Protein AF-A0AAE0GLP1-F1 (afdb_monomer_lite)

Foldseek 3Di:
DDDDDDDDPPVVPVVPPPPPPPDDDDDDDPDPPPVVVVVVVVVVCVVVVVVVVVVVVVVVVVVVVVVVVVVVVVVVVVVVVVVVVVVVVVVVVVVVVVVVVVVVVVVVVVVVVVVVVVPDPPDPDCLLVVLVVQLVVPPDPVSNQVSLVVNCVVVVVVVVLADCPVQPCLVVLVVLLVVLVVCLVVVVLVVNLVSLLVPLADCPSVLVPVVQVPSGDNDGRNSSVSSVVSSVVSLVSNCPDPVDDPVVNVVSVVSSDYDPPVPDDPPPPVPPDDPDDPPPCPDD

Structure (mmCIF, N/CA/C/O backbone):
data_AF-A0AAE0GLP1-F1
#
_entry.id   AF-A0AAE0GLP1-F1
#
loop_
_atom_site.group_PDB
_atom_site.id
_atom_site.type_symbol
_atom_site.label_atom_id
_atom_site.label_alt_id
_atom_site.label_comp_id
_atom_site.label_asym_id
_atom_site.label_entity_id
_atom_site.label_seq_id
_atom_site.pdbx_PDB_ins_code
_atom_site.Cartn_x
_atom_site.Cartn_y
_atom_site.Cartn_z
_atom_site.occupancy
_atom_site.B_iso_or_equiv
_atom_site.auth_seq_id
_atom_site.auth_comp_id
_atom_site.auth_asym_id
_atom_site.auth_atom_id
_atom_site.pdbx_PDB_model_num
ATOM 1 N N . MET A 1 1 ? 95.409 -27.753 -103.128 1.00 35.12 1 MET A N 1
ATOM 2 C CA . MET A 1 1 ? 96.208 -28.839 -102.526 1.00 35.12 1 MET A CA 1
ATOM 3 C C . MET A 1 1 ? 96.304 -28.502 -101.045 1.00 35.12 1 MET A C 1
ATOM 5 O O . MET A 1 1 ? 96.826 -27.432 -100.799 1.00 35.12 1 MET A O 1
ATOM 9 N N . PHE A 1 2 ? 95.674 -29.308 -100.167 1.00 36.12 2 PHE A N 1
ATOM 10 C CA . PHE A 1 2 ? 95.858 -29.474 -98.698 1.00 36.12 2 PHE A CA 1
ATOM 11 C C . PHE A 1 2 ? 96.209 -28.241 -97.823 1.00 36.12 2 PHE A C 1
ATOM 13 O O . PHE A 1 2 ? 97.093 -27.480 -98.160 1.00 36.12 2 PHE A O 1
ATOM 20 N N . SER A 1 3 ? 95.702 -27.997 -96.617 1.00 33.47 3 SER A N 1
ATOM 21 C CA . SER A 1 3 ? 94.777 -28.645 -95.685 1.00 33.47 3 SER A CA 1
ATOM 22 C C . SER A 1 3 ? 94.506 -27.605 -94.580 1.00 33.47 3 SER A C 1
ATOM 24 O O . SER A 1 3 ? 95.326 -26.716 -94.357 1.00 33.47 3 SER A O 1
ATOM 26 N N . SER A 1 4 ? 93.369 -27.710 -93.903 1.00 45.59 4 SER A N 1
ATOM 27 C CA . SER A 1 4 ? 93.035 -27.005 -92.660 1.00 45.59 4 SER A CA 1
ATOM 28 C C . SER A 1 4 ? 94.026 -27.305 -91.533 1.00 45.59 4 SER A C 1
ATOM 30 O O . SER A 1 4 ? 94.378 -28.469 -91.397 1.00 45.59 4 SER A O 1
ATOM 32 N N . ASP A 1 5 ? 94.329 -26.323 -90.675 1.00 45.56 5 ASP A N 1
ATOM 33 C CA . ASP A 1 5 ? 94.556 -26.564 -89.242 1.00 45.56 5 ASP A CA 1
ATOM 34 C C . ASP A 1 5 ? 94.158 -25.333 -88.410 1.00 45.56 5 ASP A C 1
ATOM 36 O O . ASP A 1 5 ? 94.754 -24.258 -88.470 1.00 45.56 5 ASP A O 1
ATOM 40 N N . ILE A 1 6 ? 93.071 -25.517 -87.662 1.00 44.94 6 ILE A N 1
ATOM 41 C CA . ILE A 1 6 ? 92.535 -24.626 -86.637 1.00 44.94 6 ILE A CA 1
ATOM 42 C C . ILE A 1 6 ? 93.230 -25.028 -85.333 1.00 44.94 6 ILE A C 1
ATOM 44 O O . ILE A 1 6 ? 93.001 -26.128 -84.832 1.00 44.94 6 ILE A O 1
ATOM 48 N N . ALA A 1 7 ? 94.079 -24.160 -84.783 1.00 45.97 7 ALA A N 1
ATOM 49 C CA . ALA A 1 7 ? 94.671 -24.371 -83.465 1.00 45.97 7 ALA A CA 1
ATOM 50 C C . ALA A 1 7 ? 93.650 -24.052 -82.354 1.00 45.97 7 ALA A C 1
ATOM 52 O O . ALA A 1 7 ? 92.997 -23.008 -82.356 1.00 45.97 7 ALA A O 1
ATOM 53 N N . SER A 1 8 ? 93.508 -25.009 -81.438 1.00 45.06 8 SER A N 1
ATOM 54 C CA . SER A 1 8 ? 92.524 -25.118 -80.352 1.00 45.06 8 SER A CA 1
ATOM 55 C C . SER A 1 8 ? 92.954 -24.337 -79.088 1.00 45.06 8 SER A C 1
ATOM 57 O O . SER A 1 8 ? 94.151 -24.233 -78.830 1.00 45.06 8 SER A O 1
ATOM 59 N N . PRO A 1 9 ? 92.034 -23.815 -78.248 1.00 50.03 9 PRO A N 1
ATOM 60 C CA . PRO A 1 9 ? 92.343 -22.881 -77.155 1.00 50.03 9 PRO A CA 1
ATOM 61 C C . PRO A 1 9 ? 92.843 -23.552 -75.854 1.00 50.03 9 PRO A C 1
ATOM 63 O O . PRO A 1 9 ? 92.573 -23.065 -74.757 1.00 50.03 9 PRO A O 1
ATOM 66 N N . ALA A 1 10 ? 93.572 -24.667 -75.949 1.00 52.28 10 ALA A N 1
ATOM 67 C CA . ALA A 1 10 ? 94.107 -25.392 -74.787 1.00 52.28 10 ALA A CA 1
ATOM 68 C C . ALA A 1 10 ? 95.492 -24.887 -74.325 1.00 52.28 10 ALA A C 1
ATOM 70 O O . ALA A 1 10 ? 95.850 -25.055 -73.160 1.00 52.28 10 ALA A O 1
ATOM 71 N N . ASP A 1 11 ? 96.235 -24.185 -75.184 1.00 49.22 11 ASP A N 1
ATOM 72 C CA . ASP A 1 11 ? 97.624 -23.787 -74.900 1.00 49.22 11 ASP A CA 1
ATOM 73 C C . ASP A 1 11 ? 97.755 -22.490 -74.076 1.00 49.22 11 ASP A C 1
ATOM 75 O O . ASP A 1 11 ? 98.851 -22.101 -73.677 1.00 49.22 11 ASP A O 1
ATOM 79 N N . ALA A 1 12 ? 96.637 -21.833 -73.747 1.00 52.50 12 ALA A N 1
ATOM 80 C CA . ALA A 1 12 ? 96.622 -20.616 -72.927 1.00 52.50 12 ALA A CA 1
ATOM 81 C C . ALA A 1 12 ? 96.507 -20.882 -71.410 1.00 52.50 12 ALA A C 1
ATOM 83 O O . ALA A 1 12 ? 96.777 -19.991 -70.607 1.00 52.50 12 ALA A O 1
ATOM 84 N N . VAL A 1 13 ? 96.130 -22.096 -70.990 1.00 55.41 13 VAL A N 1
ATOM 85 C CA . VAL A 1 13 ? 95.847 -22.407 -69.572 1.00 55.41 13 VAL A CA 1
ATOM 86 C C . VAL A 1 13 ? 97.088 -22.928 -68.826 1.00 55.41 13 VAL A C 1
ATOM 88 O O . VAL A 1 13 ? 97.194 -22.772 -67.611 1.00 55.41 13 VAL A O 1
ATOM 91 N N . GLY A 1 14 ? 98.089 -23.458 -69.538 1.00 48.41 14 GLY A N 1
ATOM 92 C CA . GLY A 1 14 ? 99.321 -23.984 -68.931 1.00 48.41 14 GLY A CA 1
ATOM 93 C C . GLY A 1 14 ? 100.296 -22.919 -68.408 1.00 48.41 14 GLY A C 1
ATOM 94 O O . GLY A 1 14 ? 101.068 -23.189 -67.491 1.00 48.41 14 GLY A O 1
ATOM 95 N N . ALA A 1 15 ? 100.247 -21.692 -68.936 1.00 51.38 15 ALA A N 1
ATOM 96 C CA . ALA A 1 15 ? 101.208 -20.641 -68.589 1.00 51.38 15 ALA A CA 1
ATOM 97 C C . ALA A 1 15 ? 100.904 -19.918 -67.259 1.00 51.38 15 ALA A C 1
ATOM 99 O O . ALA A 1 15 ? 101.788 -19.271 -66.702 1.00 51.38 15 ALA A O 1
ATOM 100 N N . PHE A 1 16 ? 99.688 -20.046 -66.712 1.00 49.16 16 PHE A N 1
ATOM 101 C CA . PHE A 1 16 ? 99.277 -19.328 -65.494 1.00 49.16 16 PHE A CA 1
ATOM 102 C C . PHE A 1 16 ? 99.479 -20.133 -64.193 1.00 49.16 16 PHE A C 1
ATOM 104 O O . PHE A 1 16 ? 99.525 -19.558 -63.107 1.00 49.16 16 PHE A O 1
ATOM 111 N N . ALA A 1 17 ? 99.644 -21.459 -64.278 1.00 50.00 17 ALA A N 1
ATOM 112 C CA . ALA A 1 17 ? 99.708 -22.334 -63.101 1.00 50.00 17 ALA A CA 1
ATOM 113 C C . ALA A 1 17 ? 101.091 -22.384 -62.415 1.00 50.00 17 ALA A C 1
ATOM 115 O O . ALA A 1 17 ? 101.177 -22.732 -61.239 1.00 50.00 17 ALA A O 1
ATOM 116 N N . ASN A 1 18 ? 102.170 -21.981 -63.095 1.00 48.06 18 ASN A N 1
ATOM 117 C CA . ASN A 1 18 ? 103.536 -22.098 -62.560 1.00 48.06 18 ASN A CA 1
ATOM 118 C C . ASN A 1 18 ? 104.033 -20.875 -61.762 1.00 48.06 18 ASN A C 1
ATOM 120 O O . ASN A 1 18 ? 105.147 -20.909 -61.248 1.00 48.06 18 ASN A O 1
ATOM 124 N N . SER A 1 19 ? 103.231 -19.813 -61.604 1.00 49.44 19 SER A N 1
ATOM 125 C CA . SER A 1 19 ? 103.652 -18.593 -60.884 1.00 49.44 19 SER A CA 1
ATOM 126 C C . SER A 1 19 ? 103.307 -18.575 -59.385 1.00 49.44 19 SER A C 1
ATOM 128 O O . SER A 1 19 ? 103.732 -17.659 -58.683 1.00 49.44 19 SER A O 1
ATOM 130 N N . PHE A 1 20 ? 102.547 -19.547 -58.872 1.00 46.56 20 PHE A N 1
ATOM 131 C CA . PHE A 1 20 ? 102.033 -19.518 -57.491 1.00 46.56 20 PHE A CA 1
ATOM 132 C C . PHE A 1 20 ? 102.751 -20.457 -56.506 1.00 46.56 20 PHE A C 1
ATOM 134 O O . PHE A 1 20 ? 102.409 -20.472 -55.327 1.00 46.56 20 PHE A O 1
ATOM 141 N N . ALA A 1 21 ? 103.755 -21.223 -56.945 1.00 44.69 21 ALA A N 1
ATOM 142 C CA . ALA A 1 21 ? 104.357 -22.279 -56.123 1.00 44.69 21 ALA A CA 1
ATOM 143 C C . ALA A 1 21 ? 105.689 -21.915 -55.431 1.00 44.69 21 ALA A C 1
ATOM 145 O O . ALA A 1 21 ? 106.235 -22.738 -54.701 1.00 44.69 21 ALA A O 1
ATOM 146 N N . THR A 1 22 ? 106.228 -20.706 -55.601 1.00 45.81 22 THR A N 1
ATOM 147 C CA . THR A 1 22 ? 107.534 -20.335 -55.022 1.00 45.81 22 THR A CA 1
ATOM 148 C C . THR A 1 22 ? 107.427 -19.084 -54.158 1.00 45.81 22 THR A C 1
ATOM 150 O O . THR A 1 22 ? 107.691 -17.977 -54.620 1.00 45.81 22 THR A O 1
ATOM 153 N N . GLY A 1 23 ? 107.026 -19.249 -52.895 1.00 40.28 23 GLY A N 1
ATOM 154 C CA . GLY A 1 23 ? 106.915 -18.115 -51.976 1.00 40.28 23 GLY A CA 1
ATOM 155 C C . GLY A 1 23 ? 106.476 -18.447 -50.552 1.00 40.28 23 GLY A C 1
ATOM 156 O O . GLY A 1 23 ? 105.653 -17.726 -50.007 1.00 40.28 23 GLY A O 1
ATOM 157 N N . TYR A 1 24 ? 107.001 -19.509 -49.934 1.00 42.09 24 TYR A N 1
ATOM 158 C CA . TYR A 1 24 ? 106.879 -19.701 -48.483 1.00 42.09 24 TYR A CA 1
ATOM 159 C C . TYR A 1 24 ? 108.265 -19.897 -47.869 1.00 42.09 24 TYR A C 1
ATOM 161 O O . TYR A 1 24 ? 108.830 -20.987 -47.881 1.00 42.09 24 TYR A O 1
ATOM 169 N N . VAL A 1 25 ? 108.818 -18.797 -47.355 1.00 44.78 25 VAL A N 1
ATOM 170 C CA . VAL A 1 25 ? 110.034 -18.764 -46.539 1.00 44.78 25 VAL A CA 1
ATOM 171 C C . VAL A 1 25 ? 109.632 -18.620 -45.069 1.00 44.78 25 VAL A C 1
ATOM 173 O O . VAL A 1 25 ? 108.828 -17.769 -44.701 1.00 44.78 25 VAL A O 1
ATOM 176 N N . SER A 1 26 ? 110.211 -19.509 -44.267 1.00 48.91 26 SER A N 1
ATOM 177 C CA . SER A 1 26 ? 110.162 -19.656 -42.810 1.00 48.91 26 SER A CA 1
ATOM 178 C C . SER A 1 26 ? 110.398 -18.358 -42.021 1.00 48.91 26 SER A C 1
ATOM 180 O O . SER A 1 26 ? 111.431 -17.723 -42.211 1.00 48.91 26 SER A O 1
ATOM 182 N N . ASN A 1 27 ? 109.545 -18.071 -41.028 1.00 44.19 27 ASN A N 1
ATOM 183 C CA . ASN A 1 27 ? 109.867 -17.187 -39.900 1.00 44.19 27 ASN A CA 1
ATOM 184 C C . ASN A 1 27 ? 109.513 -17.870 -38.566 1.00 44.19 27 ASN A C 1
ATOM 186 O O . ASN A 1 27 ? 108.347 -18.119 -38.267 1.00 44.19 27 ASN A O 1
ATOM 190 N N . ASN A 1 28 ? 110.550 -18.157 -37.773 1.00 53.56 28 ASN A N 1
ATOM 191 C CA . ASN A 1 28 ? 110.478 -18.655 -36.400 1.00 53.56 28 ASN A CA 1
ATOM 192 C C . ASN A 1 28 ? 109.898 -17.576 -35.470 1.00 53.56 28 ASN A C 1
ATOM 194 O O . ASN A 1 28 ? 110.586 -16.618 -35.123 1.00 53.56 28 ASN A O 1
ATOM 198 N N . LEU A 1 29 ? 108.652 -17.754 -35.032 1.00 51.12 29 LEU A N 1
ATOM 199 C CA . LEU A 1 29 ? 108.069 -17.054 -33.887 1.00 51.12 29 LEU A CA 1
ATOM 200 C C . LEU A 1 29 ? 107.992 -18.052 -32.732 1.00 51.12 29 LEU A C 1
ATOM 202 O O . LEU A 1 29 ? 107.434 -19.137 -32.892 1.00 51.12 29 LEU A O 1
ATOM 206 N N . ALA A 1 30 ? 108.587 -17.695 -31.593 1.00 51.91 30 ALA A N 1
ATOM 207 C CA . ALA A 1 30 ? 108.515 -18.471 -30.362 1.00 51.91 30 ALA A CA 1
ATOM 208 C C . ALA A 1 30 ? 107.044 -18.764 -30.038 1.00 51.91 30 ALA A C 1
ATOM 210 O O . ALA A 1 30 ? 106.267 -17.849 -29.766 1.00 51.91 30 ALA A O 1
ATOM 211 N N . VAL A 1 31 ? 106.658 -20.037 -30.132 1.00 54.41 31 VAL A N 1
ATOM 212 C CA . VAL A 1 31 ? 105.315 -20.498 -29.781 1.00 54.41 31 VAL A CA 1
ATOM 213 C C . VAL A 1 31 ? 105.145 -20.265 -28.275 1.00 54.41 31 VAL A C 1
ATOM 215 O O . VAL A 1 31 ? 105.940 -20.807 -27.507 1.00 54.41 31 VAL A O 1
ATOM 218 N N . PRO A 1 32 ? 104.172 -19.448 -27.829 1.00 56.44 32 PRO A N 1
ATOM 219 C CA . PRO A 1 32 ? 103.921 -19.264 -26.406 1.00 56.44 32 PRO A CA 1
ATOM 220 C C . PRO A 1 32 ? 103.509 -20.601 -25.786 1.00 56.44 32 PRO A C 1
ATOM 222 O O . PRO A 1 32 ? 102.701 -21.323 -26.378 1.00 56.44 32 PRO A O 1
ATOM 225 N N . ASP A 1 33 ? 104.067 -20.926 -24.615 1.00 58.78 33 ASP A N 1
ATOM 226 C CA . ASP A 1 33 ? 103.831 -22.200 -23.932 1.00 58.78 33 ASP A CA 1
ATOM 227 C C . ASP A 1 33 ? 102.323 -22.523 -23.858 1.00 58.78 33 ASP A C 1
ATOM 229 O O . ASP A 1 33 ? 101.515 -21.651 -23.512 1.00 58.78 33 ASP A O 1
ATOM 233 N N . PRO A 1 34 ? 101.908 -23.773 -24.142 1.00 62.88 34 PRO A N 1
ATOM 234 C CA . PRO A 1 34 ? 100.497 -24.173 -24.235 1.00 62.88 34 PRO A CA 1
ATOM 235 C C . PRO A 1 34 ? 99.703 -23.941 -22.938 1.00 62.88 34 PRO A C 1
ATOM 237 O O . PRO A 1 34 ? 98.473 -23.897 -22.946 1.00 62.88 34 PRO A O 1
ATOM 240 N N . THR A 1 35 ? 100.399 -23.737 -21.821 1.00 60.50 35 THR A N 1
ATOM 241 C CA . THR A 1 35 ? 99.814 -23.394 -20.527 1.00 60.50 35 THR A CA 1
ATOM 242 C C . THR A 1 35 ? 99.247 -21.968 -20.492 1.00 60.50 35 THR A C 1
ATOM 244 O O . THR A 1 35 ? 98.227 -21.761 -19.837 1.00 60.50 35 THR A O 1
ATOM 247 N N . GLN A 1 36 ? 99.791 -21.001 -21.244 1.00 63.22 36 GLN A N 1
ATOM 248 C CA . GLN A 1 36 ? 99.311 -19.605 -21.239 1.00 63.22 36 GLN A CA 1
ATOM 249 C C . GLN A 1 36 ? 97.958 -19.415 -21.944 1.00 63.22 36 GLN A C 1
ATOM 251 O O . GLN A 1 36 ? 97.117 -18.631 -21.505 1.00 63.22 36 GLN A O 1
ATOM 256 N N . TRP A 1 37 ? 97.699 -20.165 -23.016 1.00 65.69 37 TRP A N 1
ATOM 257 C CA . TRP A 1 37 ? 96.398 -20.134 -23.695 1.00 65.69 37 TRP A CA 1
ATOM 258 C C . TRP A 1 37 ? 95.286 -20.702 -22.811 1.00 65.69 37 TRP A C 1
ATOM 260 O O . TRP A 1 37 ? 94.183 -20.158 -22.776 1.00 65.69 37 TRP A O 1
ATOM 270 N N . SER A 1 38 ? 95.595 -21.743 -22.033 1.00 68.06 38 SER A N 1
ATOM 271 C CA . SER A 1 38 ? 94.651 -22.341 -21.085 1.00 68.06 38 SER A CA 1
ATOM 272 C C . SER A 1 38 ? 94.338 -21.422 -19.893 1.00 68.06 38 SER A C 1
ATOM 274 O O . SER A 1 38 ? 93.192 -21.357 -19.443 1.00 68.06 38 SER A O 1
ATOM 276 N N . THR A 1 39 ? 95.310 -20.635 -19.415 1.00 70.38 39 THR A N 1
ATOM 277 C CA . THR A 1 39 ? 95.095 -19.673 -18.320 1.00 70.38 39 THR A CA 1
ATOM 278 C C . THR A 1 39 ? 94.317 -18.443 -18.780 1.00 70.38 39 THR A C 1
ATOM 280 O O . THR A 1 39 ? 93.453 -17.962 -18.052 1.00 70.38 39 THR A O 1
ATOM 283 N N . LEU A 1 40 ? 94.533 -17.970 -20.010 1.00 73.69 40 LEU A N 1
ATOM 284 C CA . LEU A 1 40 ? 93.738 -16.885 -20.592 1.00 73.69 40 LEU A CA 1
ATOM 285 C C . LEU A 1 40 ? 92.296 -17.316 -20.888 1.00 73.69 40 LEU A C 1
ATOM 287 O O . LEU A 1 40 ? 91.360 -16.584 -20.572 1.00 73.69 40 LEU A O 1
ATOM 291 N N . GLN A 1 41 ? 92.092 -18.518 -21.431 1.00 75.38 41 GLN A N 1
ATOM 292 C CA . GLN A 1 41 ? 90.750 -19.062 -21.663 1.00 75.38 41 GLN A CA 1
ATOM 293 C C . GLN A 1 41 ? 89.981 -19.270 -20.358 1.00 75.38 41 GLN A C 1
ATOM 295 O O . GLN A 1 41 ? 88.805 -18.917 -20.280 1.00 75.38 41 GLN A O 1
ATOM 300 N N . THR A 1 42 ? 90.634 -19.792 -19.318 1.00 75.12 42 THR A N 1
ATOM 301 C CA . THR A 1 42 ? 90.000 -19.945 -18.001 1.00 75.12 42 THR A CA 1
ATOM 302 C C . THR A 1 42 ? 89.725 -18.589 -17.344 1.00 75.12 42 THR A C 1
ATOM 304 O O . THR A 1 42 ? 88.629 -18.399 -16.824 1.00 75.12 42 THR A O 1
ATOM 307 N N . ALA A 1 43 ? 90.626 -17.605 -17.453 1.00 75.12 43 ALA A N 1
ATOM 308 C CA . ALA A 1 43 ? 90.398 -16.247 -16.947 1.00 75.12 43 ALA A CA 1
ATOM 309 C C . ALA A 1 43 ? 89.216 -15.539 -17.640 1.00 75.12 43 ALA A C 1
ATOM 311 O O . ALA A 1 43 ? 88.378 -14.931 -16.972 1.00 75.12 43 ALA A O 1
ATOM 312 N N . VAL A 1 44 ? 89.099 -15.656 -18.967 1.00 79.25 44 VAL A N 1
ATOM 313 C CA . VAL A 1 44 ? 87.964 -15.105 -19.730 1.00 79.25 44 VAL A CA 1
ATOM 314 C C . VAL A 1 44 ? 86.669 -15.846 -19.396 1.00 79.25 44 VAL A C 1
ATOM 316 O O . VAL A 1 44 ? 85.639 -15.208 -19.180 1.00 79.25 44 VAL A O 1
ATOM 319 N N . ALA A 1 45 ? 86.701 -17.176 -19.287 1.00 78.38 45 ALA A N 1
ATOM 320 C CA . ALA A 1 45 ? 85.529 -17.963 -18.911 1.00 78.38 45 ALA A CA 1
ATOM 321 C C . ALA A 1 45 ? 85.016 -17.599 -17.506 1.00 78.38 45 ALA A C 1
ATOM 323 O O . ALA A 1 45 ? 83.810 -17.440 -17.324 1.00 78.38 45 ALA A O 1
ATOM 324 N N . VAL A 1 46 ? 85.908 -17.387 -16.533 1.00 80.50 46 VAL A N 1
ATOM 325 C CA . VAL A 1 46 ? 85.551 -16.978 -15.161 1.00 80.50 46 VAL A CA 1
ATOM 326 C C . VAL A 1 46 ? 84.886 -15.596 -15.119 1.00 80.50 46 VAL A C 1
ATOM 328 O O . VAL A 1 46 ? 84.068 -15.349 -14.237 1.00 80.50 46 VAL A O 1
ATOM 331 N N . LEU A 1 47 ? 85.166 -14.713 -16.082 1.00 81.44 47 LEU A N 1
ATOM 332 C CA . LEU A 1 47 ? 84.576 -13.371 -16.143 1.00 81.44 47 LEU A CA 1
ATOM 333 C C . LEU A 1 47 ? 83.291 -13.311 -16.988 1.00 81.44 47 LEU A C 1
ATOM 335 O O . LEU A 1 47 ? 82.336 -12.627 -16.621 1.00 81.44 47 LEU A O 1
ATOM 339 N N . VAL A 1 48 ? 83.227 -14.049 -18.098 1.00 86.19 48 VAL A N 1
ATOM 340 C CA . VAL A 1 48 ? 82.084 -14.021 -19.031 1.00 86.19 48 VAL A CA 1
ATOM 341 C C . VAL A 1 48 ? 80.915 -14.880 -18.542 1.00 86.19 48 VAL A C 1
ATOM 343 O O . VAL A 1 48 ? 79.757 -14.493 -18.703 1.00 86.19 48 VAL A O 1
ATOM 346 N N . THR A 1 49 ? 81.186 -16.021 -17.903 1.00 86.06 49 THR A N 1
ATOM 347 C CA . THR A 1 49 ? 80.128 -16.904 -17.383 1.00 86.06 49 THR A CA 1
ATOM 348 C C . THR A 1 49 ? 79.225 -16.253 -16.323 1.00 86.06 49 THR A C 1
ATOM 350 O O . THR A 1 49 ? 78.007 -16.360 -16.483 1.00 86.06 49 THR A O 1
ATOM 353 N N . PRO A 1 50 ? 79.712 -15.518 -15.297 1.00 88.31 50 PRO A N 1
ATOM 354 C CA . PRO A 1 50 ? 78.824 -14.861 -14.338 1.00 88.31 50 PRO A CA 1
ATOM 355 C C . PRO A 1 50 ? 78.006 -13.735 -14.979 1.00 88.31 50 PRO A C 1
ATOM 357 O O . PRO A 1 50 ? 76.835 -13.574 -14.644 1.00 88.31 50 PRO A O 1
ATOM 360 N N . LEU A 1 51 ? 78.568 -12.995 -15.943 1.00 88.50 51 LEU A N 1
ATOM 361 C CA . LEU A 1 51 ? 77.841 -11.950 -16.673 1.00 88.50 51 LEU A CA 1
ATOM 362 C C . LEU A 1 51 ? 76.711 -12.532 -17.530 1.00 88.50 51 LEU A C 1
ATOM 364 O O . LEU A 1 51 ? 75.604 -11.992 -17.532 1.00 88.50 51 LEU A O 1
ATOM 368 N N . ALA A 1 52 ? 76.954 -13.662 -18.200 1.00 87.88 52 ALA A N 1
ATOM 369 C CA . ALA A 1 52 ? 75.922 -14.379 -18.943 1.00 87.88 52 ALA A CA 1
ATOM 370 C C . ALA A 1 52 ? 74.816 -14.909 -18.013 1.00 87.88 52 ALA A C 1
ATOM 372 O O . ALA A 1 52 ? 73.635 -14.776 -18.328 1.00 87.88 52 ALA A O 1
ATOM 373 N N . ILE A 1 53 ? 75.173 -15.440 -16.837 1.00 88.94 53 ILE A N 1
ATOM 374 C CA . ILE A 1 53 ? 74.202 -15.896 -15.828 1.00 88.94 53 ILE A CA 1
ATOM 375 C C . ILE A 1 53 ? 73.353 -14.722 -15.316 1.00 88.94 53 ILE A C 1
ATOM 377 O O . ILE A 1 53 ? 72.131 -14.847 -15.235 1.00 88.94 53 ILE A O 1
ATOM 381 N N . ILE A 1 54 ? 73.959 -13.564 -15.031 1.00 88.81 54 ILE A N 1
ATOM 382 C CA . ILE A 1 54 ? 73.230 -12.353 -14.619 1.00 88.81 54 ILE A CA 1
ATOM 383 C C . ILE A 1 54 ? 72.285 -11.886 -15.733 1.00 88.81 54 ILE A C 1
ATOM 385 O O . ILE A 1 54 ? 71.121 -11.600 -15.453 1.00 88.81 54 ILE A O 1
ATOM 389 N N . ALA A 1 55 ? 72.737 -11.862 -16.991 1.00 88.19 55 ALA A N 1
ATOM 390 C CA . ALA A 1 55 ? 71.892 -11.505 -18.130 1.00 88.19 55 ALA A CA 1
ATOM 391 C C . ALA A 1 55 ? 70.683 -12.449 -18.260 1.00 88.19 55 ALA A C 1
ATOM 393 O O . ALA A 1 55 ? 69.555 -11.987 -18.424 1.00 88.19 55 ALA A O 1
ATOM 394 N N . ILE A 1 56 ? 70.893 -13.759 -18.097 1.00 89.50 56 ILE A N 1
ATOM 395 C CA . ILE A 1 56 ? 69.821 -14.761 -18.088 1.00 89.50 56 ILE A CA 1
ATOM 396 C C . ILE A 1 56 ? 68.845 -14.492 -16.933 1.00 89.50 56 ILE A C 1
ATOM 398 O O . ILE A 1 56 ? 67.640 -14.421 -17.166 1.00 89.50 56 ILE A O 1
ATOM 402 N N . ILE A 1 57 ? 69.326 -14.265 -15.706 1.00 88.56 57 ILE A N 1
ATOM 403 C CA . ILE A 1 57 ? 68.470 -13.961 -14.544 1.00 88.56 57 ILE A CA 1
ATOM 404 C C . ILE A 1 57 ? 67.642 -12.690 -14.777 1.00 88.56 57 ILE A C 1
ATOM 406 O O . ILE A 1 57 ? 66.452 -12.672 -14.458 1.00 88.56 57 ILE A O 1
ATOM 410 N N . VAL A 1 58 ? 68.234 -11.642 -15.357 1.00 91.88 58 VAL A N 1
ATOM 411 C CA . VAL A 1 58 ? 67.529 -10.392 -15.686 1.00 91.88 58 VAL A CA 1
ATOM 412 C C . VAL A 1 58 ? 66.438 -10.639 -16.727 1.00 91.88 58 VAL A C 1
ATOM 414 O O . VAL A 1 58 ? 65.312 -10.176 -16.543 1.00 91.88 58 VAL A O 1
ATOM 417 N N . VAL A 1 59 ? 66.726 -11.419 -17.772 1.00 92.56 59 VAL A N 1
ATOM 418 C CA . VAL A 1 59 ? 65.742 -11.787 -18.802 1.00 92.56 59 VAL A CA 1
ATOM 419 C C . VAL A 1 59 ? 64.608 -12.630 -18.211 1.00 92.56 59 VAL A C 1
ATOM 421 O O . VAL A 1 59 ? 63.439 -12.326 -18.446 1.00 92.56 59 VAL A O 1
ATOM 424 N N . PHE A 1 60 ? 64.915 -13.640 -17.391 1.00 90.31 60 PHE A N 1
ATOM 425 C CA . PHE A 1 60 ? 63.903 -14.474 -16.729 1.00 90.31 60 PHE A CA 1
ATOM 426 C C . PHE A 1 60 ? 63.061 -13.682 -15.724 1.00 90.31 60 PHE A C 1
ATOM 428 O O . PHE A 1 60 ? 61.841 -13.853 -15.670 1.00 90.31 60 PHE A O 1
ATOM 435 N N . SER A 1 61 ? 63.682 -12.786 -14.955 1.00 86.50 61 SER A N 1
ATOM 436 C CA . SER A 1 61 ? 62.973 -11.885 -14.045 1.00 86.50 61 SER A CA 1
ATOM 437 C C . SER A 1 61 ? 62.042 -10.960 -14.832 1.00 86.50 61 SER A C 1
ATOM 439 O O . SER A 1 61 ? 60.847 -10.908 -14.541 1.00 86.50 61 SER A O 1
ATOM 441 N N . GLY A 1 62 ? 62.541 -10.320 -15.895 1.00 89.69 62 GLY A N 1
ATOM 442 C CA . GLY A 1 62 ? 61.749 -9.461 -16.778 1.00 89.69 62 GLY A CA 1
ATOM 443 C C . GLY A 1 62 ? 60.573 -10.193 -17.431 1.00 89.69 62 GLY A C 1
ATOM 444 O O . GLY A 1 62 ? 59.451 -9.686 -17.419 1.00 89.69 62 GLY A O 1
ATOM 445 N N . ALA A 1 63 ? 60.789 -11.418 -17.915 1.00 91.81 63 ALA A N 1
ATOM 446 C CA . ALA A 1 63 ? 59.732 -12.265 -18.464 1.00 91.81 63 ALA A CA 1
ATOM 447 C C . ALA A 1 63 ? 58.665 -12.609 -17.411 1.00 91.81 63 ALA A C 1
ATOM 449 O O . ALA A 1 63 ? 57.468 -12.550 -17.697 1.00 91.81 63 ALA A O 1
ATOM 450 N N . ARG A 1 64 ? 59.077 -12.897 -16.168 1.00 92.62 64 ARG A N 1
ATOM 451 C CA . ARG A 1 64 ? 58.155 -13.173 -15.056 1.00 92.62 64 ARG A CA 1
ATOM 452 C C . ARG A 1 64 ? 57.310 -11.949 -14.702 1.00 92.62 64 ARG A C 1
ATOM 454 O O . ARG A 1 64 ? 56.100 -12.083 -14.534 1.00 92.62 64 ARG A O 1
ATOM 461 N N . TRP A 1 65 ? 57.923 -10.768 -14.618 1.00 93.50 65 TRP A N 1
ATOM 462 C CA . TRP A 1 65 ? 57.210 -9.507 -14.385 1.00 93.50 65 TRP A CA 1
ATOM 463 C C . TRP A 1 65 ? 56.233 -9.188 -15.523 1.00 93.50 65 TRP A C 1
ATOM 465 O O . TRP A 1 65 ? 55.078 -8.864 -15.256 1.00 93.50 65 TRP A O 1
ATOM 475 N N . SER A 1 66 ? 56.652 -9.365 -16.778 1.00 92.75 66 SER A N 1
ATOM 476 C CA . SER A 1 66 ? 55.795 -9.180 -17.957 1.00 92.75 66 SER A CA 1
ATOM 477 C C . SER A 1 66 ? 54.573 -10.108 -17.937 1.00 92.75 66 SER A C 1
ATOM 479 O O . SER A 1 66 ? 53.445 -9.663 -18.154 1.00 92.75 66 SER A O 1
ATOM 481 N N . LEU A 1 67 ? 54.763 -11.380 -17.570 1.00 95.12 67 LEU A N 1
ATOM 482 C CA . LEU A 1 67 ? 53.672 -12.350 -17.455 1.00 95.12 67 LEU A CA 1
ATOM 483 C C . LEU A 1 67 ? 52.677 -11.980 -16.342 1.00 95.12 67 LEU A C 1
ATOM 485 O O . LEU A 1 67 ? 51.467 -12.077 -16.543 1.00 95.12 67 LEU A O 1
ATOM 489 N N . TRP A 1 68 ? 53.163 -11.494 -15.195 1.00 95.94 68 TRP A N 1
ATOM 490 C CA . TRP A 1 68 ? 52.305 -10.994 -14.111 1.00 95.94 68 TRP A CA 1
ATOM 491 C C . TRP A 1 68 ? 51.517 -9.741 -14.505 1.00 95.94 68 TRP A C 1
ATOM 493 O O . TRP A 1 68 ? 50.343 -9.613 -14.139 1.00 95.94 68 TRP A O 1
ATOM 503 N N . LEU A 1 69 ? 52.127 -8.835 -15.273 1.00 95.56 69 LEU A N 1
ATOM 504 C CA . LEU A 1 69 ? 51.446 -7.651 -15.797 1.00 95.56 69 LEU A CA 1
ATOM 505 C C . LEU A 1 69 ? 50.350 -8.032 -16.794 1.00 95.56 69 LEU A C 1
ATOM 507 O O . LEU A 1 69 ? 49.230 -7.536 -16.682 1.00 95.56 69 LEU A O 1
ATOM 511 N N . LEU A 1 70 ? 50.632 -8.958 -17.711 1.00 95.94 70 LEU A N 1
ATOM 512 C CA . LEU A 1 70 ? 49.655 -9.435 -18.690 1.00 95.94 70 LEU A CA 1
ATOM 513 C C . LEU A 1 70 ? 48.480 -10.163 -18.020 1.00 95.94 70 LEU A C 1
ATOM 515 O O . LEU A 1 70 ? 47.319 -9.943 -18.377 1.00 95.94 70 LEU A O 1
ATOM 519 N N . LEU A 1 71 ? 48.762 -10.982 -17.003 1.00 95.81 71 LEU A N 1
ATOM 520 C CA . LEU A 1 71 ? 47.731 -11.647 -16.209 1.00 95.81 71 LEU A CA 1
ATOM 521 C C . LEU A 1 71 ? 46.857 -10.624 -15.467 1.00 95.81 71 LEU A C 1
ATOM 523 O O . LEU A 1 71 ? 45.631 -10.705 -15.518 1.00 95.81 71 LEU A O 1
ATOM 527 N N . SER A 1 72 ? 47.473 -9.620 -14.840 1.00 97.12 72 SER A N 1
ATOM 528 C CA . SER A 1 72 ? 46.755 -8.549 -14.134 1.00 97.12 72 SER A CA 1
ATOM 529 C C . SER A 1 72 ? 45.890 -7.719 -15.083 1.00 97.12 72 SER A C 1
ATOM 531 O O . SER A 1 72 ? 44.744 -7.399 -14.763 1.00 97.12 72 SER A O 1
ATOM 533 N N . PHE A 1 73 ? 46.405 -7.419 -16.277 1.00 97.88 73 PHE A N 1
ATOM 534 C CA . PHE A 1 73 ? 45.661 -6.719 -17.318 1.00 97.88 73 PHE A CA 1
ATOM 535 C C . PHE A 1 73 ? 44.449 -7.533 -17.784 1.00 97.88 73 PHE A C 1
ATOM 537 O O . PHE A 1 73 ? 43.344 -7.001 -17.868 1.00 97.88 73 PHE A O 1
ATOM 544 N N . THR A 1 74 ? 44.625 -8.840 -17.990 1.00 96.12 74 THR A N 1
ATOM 545 C CA . THR A 1 74 ? 43.541 -9.754 -18.381 1.00 96.12 74 THR A CA 1
ATOM 546 C C . THR A 1 74 ? 42.455 -9.835 -17.307 1.00 96.12 74 THR A C 1
ATOM 548 O O . THR A 1 74 ? 41.266 -9.751 -17.620 1.00 96.12 74 THR A O 1
ATOM 551 N N . ILE A 1 75 ? 42.842 -9.930 -16.030 1.00 96.81 75 ILE A N 1
ATOM 552 C CA . ILE A 1 75 ? 41.897 -9.938 -14.902 1.00 96.81 75 ILE A CA 1
ATOM 553 C C . ILE A 1 75 ? 41.136 -8.607 -14.820 1.00 96.81 75 ILE A C 1
ATOM 555 O O . ILE A 1 75 ? 39.917 -8.606 -14.643 1.00 96.81 75 ILE A O 1
ATOM 559 N N . SER A 1 76 ? 41.828 -7.475 -14.980 1.00 96.75 76 SER A N 1
ATOM 560 C CA . SER A 1 76 ? 41.206 -6.144 -14.993 1.00 96.75 76 SER A CA 1
ATOM 561 C C . SER A 1 76 ? 40.195 -6.003 -16.134 1.00 96.75 76 SER A C 1
ATOM 563 O O . SER A 1 76 ? 39.057 -5.579 -15.919 1.00 96.75 76 SER A O 1
ATOM 565 N N . PHE A 1 77 ? 40.573 -6.452 -17.332 1.00 97.69 77 PHE A N 1
ATOM 566 C CA . PHE A 1 77 ? 39.708 -6.442 -18.506 1.00 97.69 77 PHE A CA 1
ATOM 567 C C . PHE A 1 77 ? 38.448 -7.290 -18.297 1.00 97.69 77 PHE A C 1
ATOM 569 O O . PHE A 1 77 ? 37.334 -6.810 -18.512 1.00 97.69 77 PHE A O 1
ATOM 576 N N . MET A 1 78 ? 38.598 -8.519 -17.792 1.00 96.81 78 MET A N 1
ATOM 577 C CA . MET A 1 78 ? 37.461 -9.393 -17.480 1.00 96.81 78 MET A CA 1
ATOM 578 C C . MET A 1 78 ? 36.535 -8.782 -16.427 1.00 96.81 78 MET A C 1
ATOM 580 O O . MET A 1 78 ? 35.311 -8.862 -16.545 1.00 96.81 78 MET A O 1
ATOM 584 N N . ARG A 1 79 ? 37.099 -8.113 -15.418 1.00 96.81 79 ARG A N 1
ATOM 585 C CA . ARG A 1 79 ? 36.325 -7.433 -14.375 1.00 96.81 79 ARG A CA 1
ATOM 586 C C . ARG A 1 79 ? 35.524 -6.253 -14.931 1.00 96.81 79 ARG A C 1
ATOM 588 O O . ARG A 1 79 ? 34.362 -6.080 -14.560 1.00 96.81 79 ARG A O 1
ATOM 595 N N . MET A 1 80 ? 36.109 -5.473 -15.839 1.00 97.44 80 MET A N 1
ATOM 596 C CA . MET A 1 80 ? 35.410 -4.387 -16.532 1.00 97.44 80 MET A CA 1
ATOM 597 C C . MET A 1 80 ? 34.285 -4.929 -17.425 1.00 97.44 80 MET A C 1
ATOM 599 O O . MET A 1 80 ? 33.162 -4.428 -17.360 1.00 97.44 80 MET A O 1
ATOM 603 N N . ALA A 1 81 ? 34.545 -5.996 -18.185 1.00 97.06 81 ALA A N 1
ATOM 604 C CA . ALA A 1 81 ? 33.535 -6.655 -19.012 1.00 97.06 81 ALA A CA 1
ATOM 605 C C . ALA A 1 81 ? 32.356 -7.184 -18.174 1.00 97.06 81 ALA A C 1
ATOM 607 O O . ALA A 1 81 ? 31.195 -6.972 -18.529 1.00 97.06 81 ALA A O 1
ATOM 608 N N . TYR A 1 82 ? 32.640 -7.796 -17.019 1.00 96.50 82 TYR A N 1
ATOM 609 C CA . TYR A 1 82 ? 31.610 -8.261 -16.090 1.00 96.50 82 TYR A CA 1
ATOM 610 C C . TYR A 1 82 ? 30.757 -7.108 -15.536 1.00 96.50 82 TYR A C 1
ATOM 612 O O . TYR A 1 82 ? 29.532 -7.214 -15.485 1.00 96.50 82 TYR A O 1
ATOM 620 N N . SER A 1 83 ? 31.379 -5.982 -15.171 1.00 96.00 83 SER A N 1
ATOM 621 C CA . SER A 1 83 ? 30.656 -4.799 -14.686 1.00 96.00 83 SER A CA 1
ATOM 622 C C . SER A 1 83 ? 29.717 -4.216 -15.747 1.00 96.00 83 SER A C 1
ATOM 624 O O . SER A 1 83 ? 28.586 -3.849 -15.422 1.00 96.00 83 SER A O 1
ATOM 626 N N . ILE A 1 84 ? 30.150 -4.179 -17.012 1.00 97.06 84 ILE A N 1
ATOM 627 C CA . ILE A 1 84 ? 29.314 -3.731 -18.135 1.00 97.06 84 ILE A CA 1
ATOM 628 C C . ILE A 1 84 ? 28.131 -4.685 -18.329 1.00 97.06 84 ILE A C 1
ATOM 630 O O . ILE A 1 84 ? 26.989 -4.233 -18.408 1.00 97.06 84 ILE A O 1
ATOM 634 N N . TYR A 1 85 ? 28.382 -5.997 -18.341 1.00 97.19 85 TYR A N 1
ATOM 635 C CA . TYR A 1 85 ? 27.326 -7.006 -18.454 1.00 97.19 85 TYR A CA 1
ATOM 636 C C . TYR A 1 85 ? 26.280 -6.870 -17.337 1.00 97.19 85 TYR A C 1
ATOM 638 O O . TYR A 1 85 ? 25.076 -6.884 -17.601 1.00 97.19 85 TYR A O 1
ATOM 646 N N . GLN A 1 86 ? 26.729 -6.671 -16.094 1.00 93.94 86 GLN A N 1
ATOM 647 C CA . GLN A 1 86 ? 25.839 -6.462 -14.954 1.00 93.94 86 GLN A CA 1
ATOM 648 C C . GLN A 1 86 ? 24.982 -5.200 -15.127 1.00 93.94 86 GLN A C 1
ATOM 650 O O . GLN A 1 86 ? 23.779 -5.241 -14.866 1.00 93.94 86 GLN A O 1
ATOM 655 N N . GLY A 1 87 ? 25.573 -4.103 -15.608 1.00 96.62 87 GLY A N 1
ATOM 656 C CA . GLY A 1 87 ? 24.843 -2.870 -15.904 1.00 96.62 87 GLY A CA 1
ATOM 657 C C . GLY A 1 87 ? 23.759 -3.069 -16.966 1.00 96.62 87 GLY A C 1
ATOM 658 O O . GLY A 1 87 ? 22.614 -2.669 -16.758 1.00 96.62 87 GLY A O 1
ATOM 659 N N . VAL A 1 88 ? 24.089 -3.753 -18.066 1.00 96.50 88 VAL A N 1
ATOM 660 C CA . VAL A 1 88 ? 23.135 -4.057 -19.148 1.00 96.50 88 VAL A CA 1
ATOM 661 C C . VAL A 1 88 ? 21.986 -4.932 -18.650 1.00 96.50 88 VAL A C 1
ATOM 663 O O . VAL A 1 88 ? 20.828 -4.644 -18.949 1.00 96.50 88 VAL A O 1
ATOM 666 N N . ARG A 1 89 ? 22.277 -5.959 -17.844 1.00 94.56 89 ARG A N 1
ATOM 667 C CA . ARG A 1 89 ? 21.247 -6.833 -17.266 1.00 94.56 89 ARG A CA 1
ATOM 668 C C . ARG A 1 89 ? 20.275 -6.060 -16.375 1.00 94.56 89 ARG A C 1
ATOM 670 O O . ARG A 1 89 ? 19.068 -6.205 -16.525 1.00 94.56 89 ARG A O 1
ATOM 677 N N . ILE A 1 90 ? 20.793 -5.208 -15.489 1.00 94.44 90 ILE A N 1
ATOM 678 C CA . ILE A 1 90 ? 19.958 -4.379 -14.607 1.00 94.44 90 ILE A CA 1
ATOM 679 C C . ILE A 1 90 ? 19.082 -3.428 -15.435 1.00 94.44 90 ILE A C 1
ATOM 681 O O . ILE A 1 90 ? 17.890 -3.294 -15.158 1.00 94.44 90 ILE A O 1
ATOM 685 N N . MET A 1 91 ? 19.644 -2.810 -16.479 1.00 95.50 91 MET A N 1
ATOM 686 C CA . MET A 1 91 ? 18.891 -1.939 -17.389 1.00 95.50 91 MET A CA 1
ATOM 687 C C . MET A 1 91 ? 17.781 -2.691 -18.130 1.00 95.50 91 MET A C 1
ATOM 689 O O . MET A 1 91 ? 16.670 -2.172 -18.241 1.00 95.50 91 MET A O 1
ATOM 693 N N . MET A 1 92 ? 18.051 -3.915 -18.590 1.00 95.00 92 MET A N 1
ATOM 694 C CA . MET A 1 92 ? 17.050 -4.767 -19.233 1.00 95.00 92 MET A CA 1
ATOM 695 C C . MET A 1 92 ? 15.895 -5.084 -18.274 1.00 95.00 92 MET A C 1
ATOM 697 O O . MET A 1 92 ? 14.735 -4.878 -18.631 1.00 95.00 92 MET A O 1
ATOM 701 N N . ASP A 1 93 ? 16.201 -5.501 -17.043 1.00 93.94 93 ASP A N 1
ATOM 702 C CA . ASP A 1 93 ? 15.194 -5.847 -16.032 1.00 93.94 93 ASP A CA 1
ATOM 703 C C . ASP A 1 93 ? 14.330 -4.628 -15.649 1.00 93.94 93 ASP A C 1
ATOM 705 O O . ASP A 1 93 ? 13.098 -4.714 -15.599 1.00 93.94 93 ASP A O 1
ATOM 709 N N . LEU A 1 94 ? 14.947 -3.457 -15.446 1.00 93.56 94 LEU A N 1
ATOM 710 C CA . LEU A 1 94 ? 14.234 -2.194 -15.200 1.00 93.56 94 LEU A CA 1
ATOM 711 C C . LEU A 1 94 ? 13.346 -1.797 -16.389 1.00 93.56 94 LEU A C 1
ATOM 713 O O . LEU A 1 94 ? 12.216 -1.336 -16.193 1.00 93.56 94 LEU A O 1
ATOM 717 N N . GLY A 1 95 ? 13.827 -2.000 -17.617 1.00 94.81 95 GLY A N 1
ATOM 718 C CA . GLY A 1 95 ? 13.066 -1.789 -18.849 1.00 94.81 95 GLY A CA 1
ATOM 719 C C . GLY A 1 95 ? 11.816 -2.669 -18.925 1.00 94.81 95 GLY A C 1
ATOM 720 O O . GLY A 1 95 ? 10.716 -2.178 -19.183 1.00 94.81 95 GLY A O 1
ATOM 721 N N . VAL A 1 96 ? 11.948 -3.960 -18.614 1.00 95.12 96 VAL A N 1
ATOM 722 C CA . VAL A 1 96 ? 10.812 -4.896 -18.591 1.00 95.12 96 VAL A CA 1
ATOM 723 C C . VAL A 1 96 ? 9.790 -4.496 -17.523 1.00 95.12 96 VAL A C 1
ATOM 725 O O . VAL A 1 96 ? 8.591 -4.461 -17.799 1.00 95.12 96 VAL A O 1
ATOM 728 N N . LEU A 1 97 ? 10.236 -4.131 -16.318 1.00 89.50 97 LEU A N 1
ATOM 729 C CA . LEU A 1 97 ? 9.333 -3.727 -15.233 1.00 89.50 97 LEU A CA 1
ATOM 730 C C . LEU A 1 97 ? 8.595 -2.418 -15.532 1.00 89.50 97 LEU A C 1
ATOM 732 O O . LEU A 1 97 ? 7.407 -2.287 -15.221 1.00 89.50 97 LEU A O 1
ATOM 736 N N . THR A 1 98 ? 9.281 -1.442 -16.128 1.00 89.75 98 THR A N 1
ATOM 737 C CA . THR A 1 98 ? 8.656 -0.176 -16.534 1.00 89.75 98 THR A CA 1
ATOM 738 C C . THR A 1 98 ? 7.632 -0.395 -17.643 1.00 89.75 98 THR A C 1
ATOM 740 O O . THR A 1 98 ? 6.509 0.104 -17.525 1.00 89.75 98 THR A O 1
ATOM 743 N N . ALA A 1 99 ? 7.952 -1.219 -18.644 1.00 91.94 99 ALA A N 1
ATOM 744 C CA . ALA A 1 99 ? 7.013 -1.610 -19.692 1.00 91.94 99 ALA A CA 1
ATOM 745 C C . ALA A 1 99 ? 5.800 -2.366 -19.128 1.00 91.94 99 ALA A C 1
ATOM 747 O O . ALA A 1 99 ? 4.665 -2.047 -19.481 1.00 91.94 99 ALA A O 1
ATOM 748 N N . PHE A 1 100 ? 6.007 -3.304 -18.197 1.00 94.69 100 PHE A N 1
ATOM 749 C CA . PHE A 1 100 ? 4.919 -4.060 -17.571 1.00 94.69 100 PHE A CA 1
ATOM 750 C C . PHE A 1 100 ? 3.974 -3.153 -16.774 1.00 94.69 100 PHE A C 1
ATOM 752 O O . PHE A 1 100 ? 2.756 -3.233 -16.933 1.00 94.69 100 PHE A O 1
ATOM 759 N N . LYS A 1 101 ? 4.511 -2.229 -15.965 1.00 82.00 101 LYS A N 1
ATOM 760 C CA . LYS A 1 101 ? 3.691 -1.251 -15.226 1.00 82.00 101 LYS A CA 1
ATOM 761 C C . LYS A 1 101 ? 2.930 -0.313 -16.157 1.00 82.00 101 LYS A C 1
ATOM 763 O O . LYS A 1 101 ? 1.777 0.016 -15.878 1.00 82.00 101 LYS A O 1
ATOM 768 N N . PHE A 1 102 ? 3.561 0.122 -17.246 1.00 88.31 102 PHE A N 1
ATOM 769 C CA . PHE A 1 102 ? 2.916 0.970 -18.242 1.00 88.31 102 PHE A CA 1
ATOM 770 C C . PHE A 1 102 ? 1.798 0.219 -18.973 1.00 88.31 102 PHE A C 1
ATOM 772 O O . PHE A 1 102 ? 0.686 0.732 -19.074 1.00 88.31 102 PHE A O 1
ATOM 779 N N . GLY A 1 103 ? 2.048 -1.028 -19.376 1.00 88.38 103 GLY A N 1
ATOM 780 C CA . GLY A 1 103 ? 1.058 -1.911 -19.989 1.00 88.38 103 GLY A CA 1
ATOM 781 C C . GLY A 1 103 ? -0.122 -2.200 -19.065 1.00 88.38 103 GLY A C 1
ATOM 782 O O . GLY A 1 103 ? -1.267 -2.059 -19.486 1.00 88.38 103 GLY A O 1
ATOM 783 N N . TYR A 1 104 ? 0.135 -2.506 -17.789 1.00 87.19 104 TYR A N 1
ATOM 784 C CA . TYR A 1 104 ? -0.920 -2.691 -16.791 1.00 87.19 104 TYR A CA 1
ATOM 785 C C . TYR A 1 104 ? -1.757 -1.417 -16.616 1.00 87.19 104 TYR A C 1
ATOM 787 O O . TYR A 1 104 ? -2.981 -1.489 -16.658 1.00 87.19 104 TYR A O 1
ATOM 795 N N . LYS A 1 105 ? -1.125 -0.236 -16.514 1.00 77.19 105 LYS A N 1
ATOM 796 C CA . LYS A 1 105 ? -1.850 1.046 -16.445 1.00 77.19 105 LYS A CA 1
ATOM 797 C C . LYS A 1 105 ? -2.665 1.339 -17.706 1.00 77.19 105 LYS A C 1
ATOM 799 O O . LYS A 1 105 ? -3.776 1.845 -17.602 1.00 77.19 105 LYS A O 1
ATOM 804 N N . ILE A 1 106 ? -2.149 1.027 -18.895 1.00 83.69 106 ILE A N 1
ATOM 805 C CA . ILE A 1 106 ? -2.911 1.173 -20.143 1.00 83.69 106 ILE A CA 1
ATOM 806 C C . ILE A 1 106 ? -4.101 0.214 -20.151 1.00 83.69 106 ILE A C 1
ATOM 808 O O . ILE A 1 106 ? -5.203 0.620 -20.512 1.00 83.69 106 ILE A O 1
ATOM 812 N N . ALA A 1 107 ? -3.910 -1.035 -19.726 1.00 83.62 107 ALA A N 1
ATOM 813 C CA . ALA A 1 107 ? -4.972 -2.030 -19.669 1.00 83.62 107 ALA A CA 1
ATOM 814 C C . ALA A 1 107 ? -6.075 -1.642 -18.670 1.00 83.62 107 ALA A C 1
ATOM 816 O O . ALA A 1 107 ? -7.256 -1.781 -18.995 1.00 83.62 107 ALA A O 1
ATOM 817 N N . THR A 1 108 ? -5.723 -1.102 -17.498 1.00 75.44 108 THR A N 1
ATOM 818 C CA . THR A 1 108 ? -6.703 -0.613 -16.512 1.00 75.44 108 THR A CA 1
ATOM 819 C C . THR A 1 108 ? -7.424 0.646 -16.985 1.00 75.44 108 THR A C 1
ATOM 821 O O . THR A 1 108 ? -8.639 0.760 -16.809 1.00 75.44 108 THR A O 1
ATOM 824 N N . LEU A 1 109 ? -6.727 1.567 -17.659 1.00 71.19 109 LEU A N 1
ATOM 825 C CA . LEU A 1 109 ? -7.372 2.711 -18.306 1.00 71.19 109 LEU A CA 1
ATOM 826 C C . LEU A 1 109 ? -8.340 2.237 -19.392 1.00 71.19 109 LEU A C 1
ATOM 828 O O . LEU A 1 109 ? -9.488 2.673 -19.427 1.00 71.19 109 LEU A O 1
ATOM 832 N N . PHE A 1 110 ? -7.931 1.299 -20.243 1.00 71.88 110 PHE A N 1
ATOM 833 C CA . PHE A 1 110 ? -8.759 0.797 -21.336 1.00 71.88 110 PHE A CA 1
ATOM 834 C C . PHE A 1 110 ? -9.994 0.030 -20.841 1.00 71.88 110 PHE A C 1
ATOM 836 O O . PHE A 1 110 ? -11.084 0.209 -21.389 1.00 71.88 110 PHE A O 1
ATOM 843 N N . SER A 1 111 ? -9.867 -0.770 -19.776 1.00 66.31 111 SER A N 1
ATOM 844 C CA . SER A 1 111 ? -11.000 -1.483 -19.170 1.00 66.31 111 SER A CA 1
ATOM 845 C C . SER A 1 111 ? -11.985 -0.536 -18.471 1.00 66.31 111 SER A C 1
ATOM 847 O O . SER A 1 111 ? -13.198 -0.714 -18.602 1.00 66.31 111 SER A O 1
ATOM 849 N N . THR A 1 112 ? -11.493 0.519 -17.817 1.00 60.06 112 THR A N 1
ATOM 850 C CA . THR A 1 112 ? -12.330 1.563 -17.196 1.00 60.06 112 THR A CA 1
ATOM 851 C C . THR A 1 112 ? -13.039 2.412 -18.257 1.00 60.06 112 THR A C 1
ATOM 853 O O . THR A 1 112 ? -14.230 2.708 -18.146 1.00 60.06 112 THR A O 1
ATOM 856 N N . THR A 1 113 ? -12.345 2.729 -19.354 1.00 56.75 113 THR A N 1
ATOM 857 C CA . THR A 1 113 ? -12.888 3.542 -20.455 1.00 56.75 113 THR A CA 1
ATOM 858 C C . THR A 1 113 ? -13.929 2.767 -21.272 1.00 56.75 113 THR A C 1
ATOM 860 O O . THR A 1 113 ? -14.967 3.328 -21.624 1.00 56.75 113 THR A O 1
ATOM 863 N N . LYS A 1 114 ? -13.730 1.457 -21.504 1.00 53.78 114 LYS A N 1
ATOM 864 C CA . LYS A 1 114 ? -14.746 0.585 -22.129 1.00 53.78 114 LYS A CA 1
ATOM 865 C C . LYS A 1 114 ? -16.031 0.494 -21.301 1.00 53.78 114 LYS A C 1
ATOM 867 O O . LYS A 1 114 ? -17.112 0.510 -21.885 1.00 53.78 114 LYS A O 1
ATOM 872 N N . LYS A 1 115 ? -15.933 0.449 -19.966 1.00 52.19 115 LYS A N 1
ATOM 873 C CA . LYS A 1 115 ? -17.105 0.460 -19.070 1.00 52.19 115 LYS A CA 1
ATOM 874 C C . LYS A 1 115 ? -17.840 1.810 -19.075 1.00 52.19 115 LYS A C 1
ATOM 876 O O . LYS A 1 115 ? -19.057 1.816 -18.970 1.00 52.19 115 LYS A O 1
ATOM 881 N N . SER A 1 116 ? -17.136 2.931 -19.262 1.00 52.47 116 SER A N 1
ATOM 882 C CA . SER A 1 116 ? -17.745 4.273 -19.327 1.00 52.47 116 SER A CA 1
ATOM 883 C C . SER A 1 116 ? -18.397 4.594 -20.686 1.00 52.47 116 SER A C 1
ATOM 885 O O . SER A 1 116 ? -19.379 5.333 -20.742 1.00 52.47 116 SER A O 1
ATOM 887 N N . LEU A 1 117 ? -17.896 4.018 -21.787 1.00 54.75 117 LEU A N 1
ATOM 888 C CA . LEU A 1 117 ? -18.439 4.240 -23.136 1.00 54.75 117 LEU A CA 1
ATOM 889 C C . LEU A 1 117 ? -19.690 3.403 -23.455 1.00 54.75 117 LEU A C 1
ATOM 891 O O . LEU A 1 117 ? -20.522 3.853 -24.237 1.00 54.75 117 LEU A O 1
ATOM 895 N N . LEU A 1 118 ? -19.854 2.222 -22.847 1.00 53.50 118 LEU A N 1
ATOM 896 C CA . LEU A 1 118 ? -20.990 1.318 -23.104 1.00 53.50 118 LEU A CA 1
ATOM 897 C C . LEU A 1 118 ? -22.254 1.611 -22.272 1.00 53.50 118 LEU A C 1
ATOM 899 O O . LEU A 1 118 ? -23.284 0.986 -22.499 1.00 53.50 118 LEU A O 1
ATOM 903 N N . THR A 1 119 ? -22.219 2.585 -21.358 1.00 52.53 119 THR A N 1
ATOM 904 C CA . THR A 1 119 ? -23.393 3.047 -20.590 1.00 52.53 119 THR A CA 1
ATOM 905 C C . THR A 1 119 ? -23.529 4.567 -20.620 1.00 52.53 119 THR A C 1
ATOM 907 O O . THR A 1 119 ? -23.673 5.208 -19.582 1.00 52.53 119 THR A O 1
ATOM 910 N N . ARG A 1 120 ? -23.488 5.174 -21.809 1.00 44.91 120 ARG A N 1
ATOM 911 C CA . ARG A 1 120 ? -24.005 6.536 -21.997 1.00 44.91 120 ARG A CA 1
ATOM 912 C C . ARG A 1 120 ? -25.408 6.473 -22.599 1.00 44.91 120 ARG A C 1
ATOM 914 O O . ARG A 1 120 ? -25.523 6.477 -23.823 1.00 44.91 120 ARG A O 1
ATOM 921 N N . PRO A 1 121 ? -26.489 6.442 -21.798 1.00 46.28 121 PRO A N 1
ATOM 922 C CA . PRO A 1 121 ? -27.756 6.918 -22.318 1.00 46.28 121 PRO A CA 1
ATOM 923 C C . PRO A 1 121 ? -27.578 8.403 -22.663 1.00 46.28 121 PRO A C 1
ATOM 925 O O . PRO A 1 121 ? -27.045 9.194 -21.886 1.00 46.28 121 PRO A O 1
ATOM 928 N N . PHE A 1 122 ? -27.991 8.763 -23.869 1.00 46.88 122 PHE A N 1
ATOM 929 C CA . PHE A 1 122 ? -27.862 10.064 -24.528 1.00 46.88 122 PHE A CA 1
ATOM 930 C C . PHE A 1 122 ? -28.728 11.182 -23.889 1.00 46.88 122 PHE A C 1
ATOM 932 O O . PHE A 1 122 ? -29.178 12.101 -24.561 1.00 46.88 122 PHE A O 1
ATOM 939 N N . SER A 1 123 ? -28.982 11.134 -22.579 1.00 50.56 123 SER A N 1
ATOM 940 C CA . SER A 1 123 ? -29.741 12.154 -21.848 1.00 50.56 123 SER A CA 1
ATOM 941 C C . SER A 1 123 ? -28.793 12.946 -20.956 1.00 50.56 123 SER A C 1
ATOM 943 O O . SER A 1 123 ? -28.609 12.640 -19.779 1.00 50.56 123 SER A O 1
ATOM 945 N N . GLN A 1 124 ? -28.164 13.968 -21.526 1.00 53.03 124 GLN A N 1
ATOM 946 C CA . GLN A 1 124 ? -27.336 14.916 -20.790 1.00 53.03 124 GLN A CA 1
ATOM 947 C C . GLN A 1 124 ? -28.231 15.820 -19.928 1.00 53.03 124 GLN A C 1
ATOM 949 O O . GLN A 1 124 ? -28.605 16.924 -20.325 1.00 53.03 124 GLN A O 1
ATOM 954 N N . SER A 1 125 ? -28.612 15.331 -18.749 1.00 56.59 125 SER A N 1
ATOM 955 C CA . SER A 1 125 ? -29.326 16.112 -17.745 1.00 56.59 125 SER A CA 1
ATOM 956 C C . SER A 1 125 ? -28.433 17.267 -17.261 1.00 56.59 125 SER A C 1
ATOM 958 O O . SER A 1 125 ? -27.215 17.147 -17.133 1.00 56.59 125 SER A O 1
ATOM 960 N N . ARG A 1 126 ? -29.029 18.439 -17.008 1.00 62.91 126 ARG A N 1
ATOM 961 C CA . ARG A 1 126 ? -28.349 19.592 -16.373 1.00 62.91 126 ARG A CA 1
ATOM 962 C C . ARG A 1 126 ? -27.965 19.305 -14.913 1.00 62.91 126 ARG A C 1
ATOM 964 O O . ARG A 1 126 ? -27.167 20.026 -14.324 1.00 62.91 126 ARG A O 1
ATOM 971 N N . GLU A 1 127 ? -28.536 18.244 -14.360 1.00 76.31 127 GLU A N 1
ATOM 972 C CA . GLU A 1 127 ? -28.487 17.824 -12.966 1.00 76.31 127 GLU A CA 1
ATOM 973 C C . GLU A 1 127 ? -27.067 17.668 -12.381 1.00 76.31 127 GLU A C 1
ATOM 975 O O . GLU A 1 127 ? -26.796 18.335 -11.382 1.00 76.31 127 GLU A O 1
ATOM 980 N N . PRO A 1 128 ? -26.109 16.928 -12.986 1.00 81.00 128 PRO A N 1
ATOM 981 C CA . PRO A 1 128 ? -24.763 16.796 -12.424 1.00 81.00 128 PRO A CA 1
ATOM 982 C C . PRO A 1 128 ? -24.005 18.128 -12.359 1.00 81.00 128 PRO A C 1
ATOM 984 O O . PRO A 1 128 ? -23.284 18.375 -11.398 1.00 81.00 128 PRO A O 1
ATOM 987 N N . ARG A 1 129 ? -24.203 19.037 -13.327 1.00 81.31 129 ARG A N 1
ATOM 988 C CA . ARG A 1 129 ? -23.573 20.373 -13.297 1.00 81.31 129 ARG A CA 1
ATOM 989 C C . ARG A 1 129 ? -24.133 21.239 -12.172 1.00 81.31 129 ARG A C 1
ATOM 991 O O . ARG A 1 129 ? -23.376 21.944 -11.512 1.00 81.31 129 ARG A O 1
ATOM 998 N N . VAL A 1 130 ? -25.447 21.177 -11.950 1.00 85.62 130 VAL A N 1
ATOM 999 C CA . VAL A 1 130 ? -26.107 21.892 -10.849 1.00 85.62 130 VAL A CA 1
ATOM 1000 C C . VAL A 1 130 ? -25.640 21.344 -9.501 1.00 85.62 130 VAL A C 1
ATOM 1002 O O . VAL A 1 130 ? -25.327 22.124 -8.607 1.00 85.62 130 VAL A O 1
ATOM 1005 N N . LEU A 1 131 ? -25.525 20.022 -9.358 1.00 85.75 131 LEU A N 1
ATOM 1006 C CA . LEU A 1 131 ? -25.005 19.391 -8.143 1.00 85.75 131 LEU A CA 1
ATOM 1007 C C . LEU A 1 131 ? -23.548 19.767 -7.880 1.00 85.75 131 LEU A C 1
ATOM 1009 O O . LEU A 1 131 ? -23.198 20.093 -6.752 1.00 85.75 131 LEU A O 1
ATOM 1013 N N . GLN A 1 132 ? -22.714 19.819 -8.916 1.00 86.06 132 GLN A N 1
ATOM 1014 C CA . GLN A 1 132 ? -21.324 20.247 -8.783 1.00 86.06 132 GLN A CA 1
ATOM 1015 C C . GLN A 1 132 ? -21.212 21.719 -8.351 1.00 86.06 132 GLN A C 1
ATOM 1017 O O . GLN A 1 132 ? -20.392 22.043 -7.491 1.00 86.06 132 GLN A O 1
ATOM 102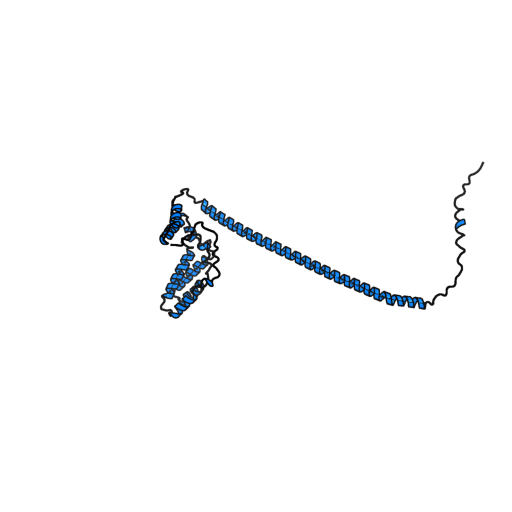2 N N . ALA A 1 133 ? -22.084 22.591 -8.872 1.00 86.00 133 ALA A N 1
ATOM 1023 C CA . ALA A 1 133 ? -22.192 23.975 -8.416 1.00 86.00 133 ALA A CA 1
ATOM 1024 C C . ALA A 1 133 ? -22.659 24.062 -6.949 1.00 86.00 133 ALA A C 1
ATOM 1026 O O . ALA A 1 133 ? -22.060 24.791 -6.158 1.00 86.00 133 ALA A O 1
ATOM 1027 N N . ARG A 1 134 ? -23.658 23.262 -6.549 1.00 87.31 134 ARG A N 1
ATOM 1028 C CA . ARG A 1 134 ? -24.117 23.172 -5.149 1.00 87.31 134 ARG A CA 1
ATOM 1029 C C . ARG A 1 134 ? -23.006 22.708 -4.211 1.00 87.31 134 ARG A C 1
ATOM 1031 O O . ARG A 1 134 ? -22.815 23.321 -3.174 1.00 87.31 134 ARG A O 1
ATOM 1038 N N . ILE A 1 135 ? -22.220 21.706 -4.602 1.00 87.44 135 ILE A N 1
ATOM 1039 C CA . ILE A 1 135 ? -21.050 21.243 -3.839 1.00 87.44 135 ILE A CA 1
ATOM 1040 C C . ILE A 1 135 ? -20.025 22.373 -3.658 1.00 87.44 135 ILE A C 1
ATOM 1042 O O . ILE A 1 135 ? -19.456 22.510 -2.578 1.00 87.44 135 ILE A O 1
ATOM 1046 N N . SER A 1 136 ? -19.789 23.192 -4.690 1.00 86.31 136 SER A N 1
ATOM 1047 C CA . SER A 1 136 ? -18.840 24.313 -4.603 1.00 86.31 136 SER A CA 1
ATOM 1048 C C . SER A 1 136 ? -19.343 25.503 -3.780 1.00 86.31 136 SER A C 1
ATOM 1050 O O . SER A 1 136 ? -18.528 26.227 -3.215 1.00 86.31 136 SER A O 1
ATOM 1052 N N . CYS A 1 137 ? -20.662 25.699 -3.707 1.00 87.62 137 CYS A N 1
ATOM 1053 C CA . CYS A 1 137 ? -21.297 26.792 -2.969 1.00 87.62 137 CYS A CA 1
ATOM 1054 C C . CYS A 1 137 ? -21.813 26.380 -1.582 1.00 87.62 137 CYS A C 1
ATOM 1056 O O . CYS A 1 137 ? -22.325 27.233 -0.861 1.00 87.62 137 CYS A O 1
ATOM 1058 N N . ALA A 1 138 ? -21.700 25.102 -1.211 1.00 87.69 138 ALA A N 1
ATOM 1059 C CA . ALA A 1 138 ? -22.190 24.592 0.060 1.00 87.69 138 ALA A CA 1
ATOM 1060 C C . ALA A 1 138 ? -21.477 25.281 1.229 1.00 87.69 138 ALA A C 1
ATOM 1062 O O . ALA A 1 138 ? -20.246 25.299 1.310 1.00 87.69 138 ALA A O 1
ATOM 1063 N N . THR A 1 139 ? -22.266 25.827 2.152 1.00 86.56 139 THR A N 1
ATOM 1064 C CA . THR A 1 139 ? -21.752 26.493 3.364 1.00 86.56 139 THR A CA 1
ATOM 1065 C C . THR A 1 139 ? -21.797 25.582 4.590 1.00 86.56 139 THR A C 1
ATOM 1067 O O . THR A 1 139 ? -21.106 25.840 5.575 1.00 86.56 139 THR A O 1
ATOM 1070 N N . SER A 1 140 ? -22.557 24.483 4.512 1.00 90.81 140 SER A N 1
ATOM 1071 C CA . SER A 1 140 ? -22.681 23.465 5.555 1.00 90.81 140 SER A CA 1
ATOM 1072 C C . SER A 1 140 ? -22.197 22.094 5.074 1.00 90.81 140 SER A C 1
ATOM 1074 O O . SER A 1 140 ? -22.346 21.733 3.904 1.00 90.81 140 SER A O 1
ATOM 1076 N N . TYR A 1 141 ? -21.653 21.301 6.003 1.00 85.62 141 TYR A N 1
ATOM 1077 C CA . TYR A 1 141 ? -21.236 19.922 5.740 1.00 85.62 141 TYR A CA 1
ATOM 1078 C C . TYR A 1 141 ? -22.410 19.033 5.312 1.00 85.62 141 TYR A C 1
ATOM 1080 O O . TYR A 1 141 ? -22.252 18.209 4.416 1.00 85.62 141 TYR A O 1
ATOM 1088 N N . GLU A 1 142 ? -23.594 19.223 5.898 1.00 88.25 142 GLU A N 1
ATOM 1089 C CA . GLU A 1 142 ? -24.786 18.436 5.556 1.00 88.25 142 GLU A CA 1
ATOM 1090 C C . GLU A 1 142 ? -25.252 18.705 4.119 1.00 88.25 142 GLU A C 1
ATOM 1092 O O . GLU A 1 142 ? -25.585 17.776 3.384 1.00 88.25 142 GLU A O 1
ATOM 1097 N N . GLU A 1 143 ? -25.206 19.970 3.689 1.00 86.44 143 GLU A N 1
ATOM 1098 C CA . GLU A 1 143 ? -25.543 20.367 2.320 1.00 86.44 143 GLU A CA 1
ATOM 1099 C C . GLU A 1 143 ? -24.538 19.793 1.313 1.00 86.44 143 GLU A C 1
ATOM 1101 O O . GLU A 1 143 ? -24.932 19.246 0.278 1.00 86.44 143 GLU A O 1
ATOM 1106 N N . TYR A 1 144 ? -23.244 19.861 1.646 1.00 88.88 144 TYR A N 1
ATOM 1107 C CA . TYR A 1 144 ? -22.183 19.237 0.861 1.00 88.88 144 TYR A CA 1
ATOM 1108 C C . TYR A 1 144 ? -22.404 17.724 0.737 1.00 88.88 144 TYR A C 1
ATOM 1110 O O . TYR A 1 144 ? -22.376 17.194 -0.373 1.00 88.88 144 TYR A O 1
ATOM 1118 N N . LEU A 1 145 ? -22.657 17.037 1.856 1.00 87.75 145 LEU A N 1
ATOM 1119 C CA . LEU A 1 145 ? -22.837 15.585 1.915 1.00 87.75 145 LEU A CA 1
ATOM 1120 C C . LEU A 1 145 ? -24.044 15.137 1.083 1.00 87.75 145 LEU A C 1
ATOM 1122 O O . LEU A 1 145 ? -23.938 14.185 0.311 1.00 87.75 145 LEU A O 1
ATOM 1126 N N . ALA A 1 146 ? -25.172 15.841 1.195 1.00 87.94 146 ALA A N 1
ATOM 1127 C CA . ALA A 1 146 ? -26.372 15.539 0.422 1.00 87.94 146 ALA A CA 1
ATOM 1128 C C . ALA A 1 146 ? -26.138 15.712 -1.089 1.00 87.94 146 ALA A C 1
ATOM 1130 O O . ALA A 1 146 ? -26.471 14.822 -1.874 1.00 87.94 146 ALA A O 1
ATOM 1131 N N . ALA A 1 147 ? -25.529 16.830 -1.505 1.00 87.75 147 ALA A N 1
ATOM 1132 C CA . ALA A 1 147 ? -25.264 17.104 -2.917 1.00 87.75 147 ALA A CA 1
ATOM 1133 C C . ALA A 1 147 ? -24.205 16.158 -3.514 1.00 87.75 147 ALA A C 1
ATOM 1135 O O . ALA A 1 147 ? -24.350 15.711 -4.652 1.00 87.75 147 ALA A O 1
ATOM 1136 N N . ALA A 1 148 ? -23.164 15.825 -2.749 1.00 86.81 148 ALA A N 1
ATOM 1137 C CA . ALA A 1 148 ? -22.120 14.894 -3.162 1.00 86.81 148 ALA A CA 1
ATOM 1138 C C . ALA A 1 148 ? -22.642 13.457 -3.286 1.00 86.81 148 ALA A C 1
ATOM 1140 O O . ALA A 1 148 ? -22.384 12.824 -4.303 1.00 86.81 148 ALA A O 1
ATOM 1141 N N . ASN A 1 149 ? -23.453 12.978 -2.337 1.00 87.56 149 ASN A N 1
ATOM 1142 C CA . ASN A 1 149 ? -24.072 11.653 -2.435 1.00 87.56 149 ASN A CA 1
ATOM 1143 C C . ASN A 1 149 ? -25.011 11.535 -3.641 1.00 87.56 149 ASN A C 1
ATOM 1145 O O . ASN A 1 149 ? -24.999 10.520 -4.335 1.00 87.56 149 ASN A O 1
ATOM 1149 N N . GLN A 1 150 ? -25.797 12.578 -3.928 1.00 87.12 150 GLN A N 1
ATOM 1150 C CA . GLN A 1 150 ? -26.660 12.584 -5.109 1.00 87.12 150 GLN A CA 1
ATOM 1151 C C . GLN A 1 150 ? -25.835 12.556 -6.407 1.00 87.12 150 GLN A C 1
ATOM 1153 O O . GLN A 1 150 ? -26.169 11.815 -7.330 1.00 87.12 150 GLN A O 1
ATOM 1158 N N . LEU A 1 151 ? -24.735 13.314 -6.471 1.00 86.19 151 LEU A N 1
ATOM 1159 C CA . LEU A 1 151 ? -23.830 13.303 -7.621 1.00 86.19 151 LEU A CA 1
ATOM 1160 C C . LEU A 1 151 ? -23.143 11.941 -7.801 1.00 86.19 151 LEU A C 1
ATOM 1162 O O . LEU A 1 151 ? -23.083 11.437 -8.920 1.00 86.19 151 LEU A O 1
ATOM 1166 N N . ASP A 1 152 ? -22.673 11.337 -6.710 1.00 85.50 152 ASP A N 1
ATOM 1167 C CA . ASP A 1 152 ? -21.996 10.036 -6.721 1.00 85.50 152 ASP A CA 1
ATOM 1168 C C . ASP A 1 152 ? -22.933 8.912 -7.195 1.00 85.50 152 ASP A C 1
ATOM 1170 O O . ASP A 1 152 ? -22.520 8.040 -7.969 1.00 85.50 152 ASP A O 1
ATOM 1174 N N . SER A 1 153 ? -24.211 8.969 -6.803 1.00 84.44 153 SER A N 1
ATOM 1175 C CA . SER A 1 153 ? -25.227 8.009 -7.247 1.00 84.44 153 SER A CA 1
ATOM 1176 C C . SER A 1 153 ? -25.560 8.162 -8.737 1.00 84.44 153 SER A C 1
ATOM 1178 O O . SER A 1 153 ? -25.630 7.166 -9.460 1.00 84.44 153 SER A O 1
ATOM 1180 N N . ILE A 1 154 ? -25.660 9.401 -9.243 1.00 84.44 154 ILE A N 1
ATOM 1181 C CA . ILE A 1 154 ? -25.855 9.677 -10.681 1.00 84.44 154 ILE A CA 1
ATOM 1182 C C . ILE A 1 154 ? -24.654 9.195 -11.509 1.00 84.44 154 ILE A C 1
ATOM 1184 O O . ILE A 1 154 ? -24.830 8.669 -12.609 1.00 84.44 154 ILE A O 1
ATOM 1188 N N . GLU A 1 155 ? -23.432 9.345 -10.992 1.00 80.69 155 GLU A N 1
ATOM 1189 C CA . GLU A 1 155 ? -22.207 8.848 -11.635 1.00 80.69 155 GLU A CA 1
ATOM 1190 C C . GLU A 1 155 ? -22.050 7.316 -11.527 1.00 80.69 155 GLU A C 1
ATOM 1192 O O . GLU A 1 155 ? -21.182 6.734 -12.184 1.00 80.69 155 GLU A O 1
ATOM 1197 N N . GLY A 1 156 ? -22.904 6.641 -10.748 1.00 79.62 156 GLY A N 1
ATOM 1198 C CA . GLY A 1 156 ? -22.904 5.187 -10.586 1.00 79.62 156 GLY A CA 1
ATOM 1199 C C . GLY A 1 156 ? -21.722 4.655 -9.770 1.00 79.62 156 GLY A C 1
ATOM 1200 O O . GLY A 1 156 ? -21.349 3.484 -9.917 1.00 79.62 156 GLY A O 1
ATOM 1201 N N . LEU A 1 157 ? -21.132 5.495 -8.914 1.00 78.69 157 LEU A N 1
ATOM 1202 C CA . LEU A 1 157 ? -19.980 5.148 -8.072 1.00 78.69 157 LEU A CA 1
ATOM 1203 C C . LEU A 1 157 ? -20.338 4.162 -6.944 1.00 78.69 157 LEU A C 1
ATOM 1205 O O . LEU A 1 157 ? -19.448 3.537 -6.364 1.00 78.69 157 LEU A O 1
ATOM 1209 N N . ASP A 1 158 ? -21.628 3.921 -6.699 1.00 81.12 158 ASP A N 1
ATOM 1210 C CA . ASP A 1 158 ? -22.135 2.932 -5.734 1.00 81.12 158 ASP A CA 1
ATOM 1211 C C . ASP A 1 158 ? -21.587 1.515 -5.979 1.00 81.12 158 ASP A C 1
ATOM 1213 O O . ASP A 1 158 ? -21.316 0.756 -5.042 1.00 81.12 158 ASP A O 1
ATOM 1217 N N . LYS A 1 159 ? -21.351 1.158 -7.250 1.00 82.19 159 LYS A N 1
ATOM 1218 C CA . LYS A 1 159 ? -20.754 -0.137 -7.612 1.00 82.19 159 LYS A CA 1
ATOM 1219 C C . LYS A 1 159 ? -19.328 -0.259 -7.093 1.00 82.19 159 LYS A C 1
ATOM 1221 O O . LYS A 1 159 ? -18.973 -1.300 -6.551 1.00 82.19 159 LYS A O 1
ATOM 1226 N N . TRP A 1 160 ? -18.533 0.806 -7.203 1.00 82.44 160 TRP A N 1
ATOM 1227 C CA . TRP A 1 160 ? -17.160 0.817 -6.700 1.00 82.44 160 TRP A CA 1
ATOM 1228 C C . TRP A 1 160 ? -17.116 0.635 -5.181 1.00 82.44 160 TRP A C 1
ATOM 1230 O O . TRP A 1 160 ? -16.194 -0.000 -4.680 1.00 82.44 160 TRP A O 1
ATOM 1240 N N . ARG A 1 161 ? -18.115 1.130 -4.441 1.00 82.62 161 ARG A N 1
ATOM 1241 C CA . ARG A 1 161 ? -18.186 0.969 -2.980 1.00 82.62 161 ARG A CA 1
ATOM 1242 C C . ARG A 1 161 ? -18.383 -0.487 -2.546 1.00 82.62 161 ARG A C 1
ATOM 1244 O O . ARG A 1 161 ? -17.908 -0.860 -1.474 1.00 82.62 161 ARG A O 1
ATOM 1251 N N . THR A 1 162 ? -19.080 -1.280 -3.361 1.00 83.75 162 THR A N 1
ATOM 1252 C CA . THR A 1 162 ? -19.390 -2.695 -3.084 1.00 83.75 162 THR A CA 1
ATOM 1253 C C . THR A 1 162 ? -18.369 -3.651 -3.705 1.00 83.75 162 THR A C 1
ATOM 1255 O O . THR A 1 162 ? -18.193 -4.764 -3.216 1.00 83.75 162 THR A O 1
ATOM 1258 N N . ASP A 1 163 ? -17.707 -3.235 -4.784 1.00 84.31 163 ASP A N 1
ATOM 1259 C CA . ASP A 1 163 ? -16.684 -4.030 -5.455 1.00 84.31 163 ASP A CA 1
ATOM 1260 C C . ASP A 1 163 ? -15.355 -3.981 -4.693 1.00 84.31 163 ASP A C 1
ATOM 1262 O O . ASP A 1 163 ? -14.747 -2.923 -4.525 1.00 84.31 163 ASP A O 1
ATOM 1266 N N . ASP A 1 164 ? -14.885 -5.144 -4.258 1.00 83.00 164 ASP A N 1
ATOM 1267 C CA . ASP A 1 164 ? -13.654 -5.292 -3.486 1.00 83.00 164 ASP A CA 1
ATOM 1268 C C . ASP A 1 164 ? -12.459 -5.734 -4.349 1.00 83.00 164 ASP A C 1
ATOM 1270 O O . ASP A 1 164 ? -11.386 -5.997 -3.805 1.00 83.00 164 ASP A O 1
ATOM 1274 N N . SER A 1 165 ? -12.607 -5.810 -5.681 1.00 80.62 165 SER A N 1
ATOM 1275 C CA . SER A 1 165 ? -11.545 -6.266 -6.598 1.00 80.62 165 SER A CA 1
ATOM 1276 C C . SER A 1 165 ? -10.232 -5.500 -6.453 1.00 80.62 165 SER A C 1
ATOM 1278 O O . SER A 1 165 ? -9.154 -6.070 -6.618 1.00 80.62 165 SER A O 1
ATOM 1280 N N . ASP A 1 166 ? -10.331 -4.210 -6.139 1.00 77.94 166 ASP A N 1
ATOM 1281 C CA . ASP A 1 166 ? -9.188 -3.304 -6.037 1.00 77.94 166 ASP A CA 1
ATOM 1282 C C . ASP A 1 166 ? -8.439 -3.474 -4.706 1.00 77.94 166 ASP A C 1
ATOM 1284 O O . ASP A 1 166 ? -7.271 -3.100 -4.595 1.00 77.94 166 ASP A O 1
ATOM 1288 N N . PHE A 1 167 ? -9.090 -4.048 -3.684 1.00 82.00 167 PHE A N 1
ATOM 1289 C CA . PHE A 1 167 ? -8.521 -4.228 -2.352 1.00 82.00 167 PHE A CA 1
ATOM 1290 C C . PHE A 1 167 ? -8.134 -5.688 -2.116 1.00 82.00 167 PHE A C 1
ATOM 1292 O O . PHE A 1 167 ? -8.906 -6.498 -1.606 1.00 82.00 167 PHE A O 1
ATOM 1299 N N . HIS A 1 168 ? -6.885 -6.023 -2.443 1.00 80.44 168 HIS A N 1
ATOM 1300 C CA . HIS A 1 168 ? -6.369 -7.392 -2.335 1.00 80.44 168 HIS A CA 1
ATOM 1301 C C . HIS A 1 168 ? -6.532 -8.018 -0.939 1.00 80.44 168 HIS A C 1
ATOM 1303 O O . HIS A 1 168 ? -6.732 -9.227 -0.835 1.00 80.44 168 HIS A O 1
ATOM 1309 N N . GLN A 1 169 ? -6.468 -7.219 0.133 1.00 85.44 169 GLN A N 1
ATOM 1310 C CA . GLN A 1 169 ? -6.626 -7.703 1.510 1.00 85.44 169 GLN A CA 1
ATOM 1311 C C . GLN A 1 169 ? -8.075 -7.649 2.030 1.00 85.44 169 GLN A C 1
ATOM 1313 O O . GLN A 1 169 ? -8.299 -7.891 3.217 1.00 85.44 169 GLN A O 1
ATOM 1318 N N . ALA A 1 170 ? -9.074 -7.392 1.174 1.00 86.38 170 ALA A N 1
ATOM 1319 C CA . ALA A 1 170 ? -10.483 -7.323 1.574 1.00 86.38 170 ALA A CA 1
ATOM 1320 C C . ALA A 1 170 ? -10.973 -8.598 2.271 1.00 86.38 170 ALA A C 1
ATOM 1322 O O . ALA A 1 170 ? -11.735 -8.525 3.233 1.00 86.38 170 ALA A O 1
ATOM 1323 N N . SER A 1 171 ? -10.524 -9.770 1.813 1.00 88.81 171 SER A N 1
ATOM 1324 C CA . SER A 1 171 ? -10.866 -11.060 2.422 1.00 88.81 171 SER A CA 1
ATOM 1325 C C . SER A 1 171 ? -10.386 -11.152 3.871 1.00 88.81 171 SER A C 1
ATOM 1327 O O . SER A 1 171 ? -11.189 -11.445 4.755 1.00 88.81 171 SER A O 1
ATOM 1329 N N . LEU A 1 172 ? -9.116 -10.820 4.121 1.00 89.94 172 LEU A N 1
ATOM 1330 C CA . LEU A 1 172 ? -8.544 -10.771 5.468 1.00 89.94 172 LEU A CA 1
ATOM 1331 C C . LEU A 1 172 ? -9.248 -9.726 6.335 1.00 89.94 172 LEU A C 1
ATOM 1333 O O . LEU A 1 172 ? -9.513 -9.989 7.503 1.00 89.94 172 LEU A O 1
ATOM 1337 N N . LEU A 1 173 ? -9.590 -8.559 5.780 1.00 90.62 173 LEU A N 1
ATOM 1338 C CA . LEU A 1 173 ? -10.283 -7.521 6.543 1.00 90.62 173 LEU A CA 1
ATOM 1339 C C . LEU A 1 173 ? -11.677 -7.987 6.992 1.00 90.62 173 LEU A C 1
ATOM 1341 O O . LEU A 1 173 ? -12.059 -7.778 8.146 1.00 90.62 173 LEU A O 1
ATOM 1345 N N . ARG A 1 174 ? -12.416 -8.685 6.119 1.00 91.38 174 ARG A N 1
ATOM 1346 C CA . ARG A 1 174 ? -13.706 -9.301 6.473 1.00 91.38 174 ARG A CA 1
ATOM 1347 C C . ARG A 1 174 ? -13.546 -10.388 7.535 1.00 91.38 174 ARG A C 1
ATOM 1349 O O . ARG A 1 174 ? -14.343 -10.428 8.468 1.00 91.38 174 ARG A O 1
ATOM 1356 N N . GLU A 1 175 ? -12.517 -11.225 7.432 1.00 92.62 175 GLU A N 1
ATOM 1357 C CA . GLU A 1 175 ? -12.228 -12.260 8.431 1.00 92.62 175 GLU A CA 1
ATOM 1358 C C . GLU A 1 175 ? -11.911 -11.645 9.803 1.00 92.62 175 GLU A C 1
ATOM 1360 O O . GLU A 1 175 ? -12.475 -12.057 10.816 1.00 92.62 175 GLU A O 1
ATOM 1365 N N . THR A 1 176 ? -11.062 -10.615 9.845 1.00 91.00 176 THR A N 1
ATOM 1366 C CA . THR A 1 176 ? -10.749 -9.872 11.075 1.00 91.00 176 THR A CA 1
ATOM 1367 C C . THR A 1 176 ? -11.999 -9.231 11.673 1.00 91.00 176 THR A C 1
ATOM 1369 O O . THR A 1 176 ? -12.219 -9.330 12.880 1.00 91.00 176 THR A O 1
ATOM 1372 N N . THR A 1 177 ? -12.848 -8.625 10.838 1.00 92.44 177 THR A N 1
ATOM 1373 C CA . THR A 1 177 ? -14.126 -8.037 11.272 1.00 92.44 177 THR A CA 1
ATOM 1374 C C . THR A 1 177 ? -15.041 -9.103 11.882 1.00 92.44 177 THR A C 1
ATOM 1376 O O . THR A 1 177 ? -15.604 -8.896 12.954 1.00 92.44 177 THR A O 1
ATOM 1379 N N . ALA A 1 178 ? -15.137 -10.281 11.260 1.00 93.56 178 ALA A N 1
ATOM 1380 C CA . ALA A 1 178 ? -15.917 -11.399 11.788 1.00 93.56 178 ALA A CA 1
ATOM 1381 C C . ALA A 1 178 ? -15.355 -11.932 13.118 1.00 93.56 178 ALA A C 1
ATOM 1383 O O . ALA A 1 178 ? -16.125 -12.243 14.026 1.00 93.56 178 ALA A O 1
ATOM 1384 N N . LYS A 1 179 ? -14.025 -11.993 13.271 1.00 93.25 179 LYS A N 1
ATOM 1385 C CA . LYS A 1 179 ? -13.372 -12.376 14.536 1.00 93.25 179 LYS A CA 1
ATOM 1386 C C . LYS A 1 179 ? -13.666 -11.381 15.659 1.00 93.25 179 LYS A C 1
ATOM 1388 O O . LYS A 1 179 ? -13.966 -11.810 16.770 1.00 93.25 179 LYS A O 1
ATOM 1393 N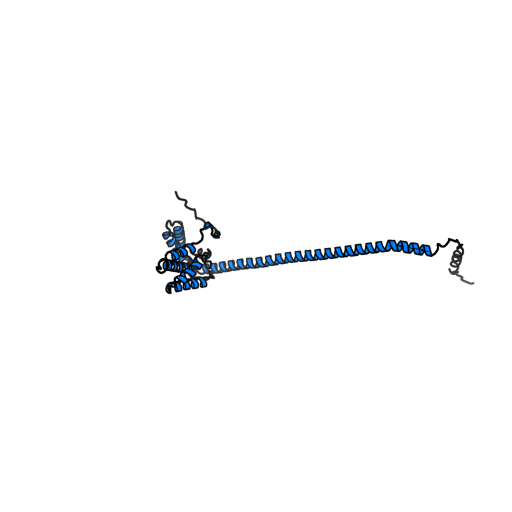 N . LEU A 1 180 ? -13.615 -10.076 15.378 1.00 92.38 180 LEU A N 1
ATOM 1394 C CA . LEU A 1 180 ? -13.980 -9.032 16.344 1.00 92.38 180 LEU A CA 1
ATOM 1395 C C . LEU A 1 180 ? -15.434 -9.175 16.799 1.00 92.38 180 LEU A C 1
ATOM 1397 O O . LEU A 1 180 ? -15.697 -9.211 18.002 1.00 92.38 180 LEU A O 1
ATOM 1401 N N . ALA A 1 181 ? -16.348 -9.347 15.842 1.00 93.06 181 ALA A N 1
ATOM 1402 C CA . ALA A 1 181 ? -17.757 -9.565 16.133 1.00 93.06 181 ALA A CA 1
ATOM 1403 C C . ALA A 1 181 ? -17.964 -10.822 16.990 1.00 93.06 181 ALA A C 1
ATOM 1405 O O . ALA A 1 181 ? -18.645 -10.760 18.010 1.00 93.06 181 ALA A O 1
ATOM 1406 N N . ALA A 1 182 ? -17.329 -11.945 16.639 1.00 93.38 182 ALA A N 1
ATOM 1407 C CA . ALA A 1 182 ? -17.428 -13.190 17.399 1.00 93.38 182 ALA A CA 1
ATOM 1408 C C . ALA A 1 182 ? -16.931 -13.038 18.847 1.00 93.38 182 ALA A C 1
ATOM 1410 O O . ALA A 1 182 ? -17.618 -13.461 19.774 1.00 93.38 182 ALA A O 1
ATOM 1411 N N . LEU A 1 183 ? -15.781 -12.389 19.064 1.00 91.12 183 LEU A N 1
ATOM 1412 C CA . LEU A 1 183 ? -15.258 -12.124 20.411 1.00 91.12 183 LEU A CA 1
ATOM 1413 C C . LEU A 1 183 ? -16.197 -11.224 21.223 1.00 91.12 183 LEU A C 1
ATOM 1415 O O . LEU A 1 183 ? -16.414 -11.479 22.408 1.00 91.12 183 LEU A O 1
ATOM 1419 N N . ARG A 1 184 ? -16.794 -10.213 20.581 1.00 91.62 184 ARG A N 1
ATOM 1420 C CA . ARG A 1 184 ? -17.787 -9.333 21.208 1.00 91.62 184 ARG A CA 1
ATOM 1421 C C . ARG A 1 184 ? -19.063 -10.089 21.588 1.00 91.62 184 ARG A C 1
ATOM 1423 O O . ARG A 1 184 ? -19.543 -9.913 22.701 1.00 91.62 184 ARG A O 1
ATOM 1430 N N . TYR A 1 185 ? -19.601 -10.936 20.708 1.00 91.31 185 TYR A N 1
ATOM 1431 C CA . TYR A 1 185 ? -20.801 -11.734 21.002 1.00 91.31 185 TYR A CA 1
ATOM 1432 C C . TYR A 1 185 ? -20.556 -12.802 22.073 1.00 91.31 185 TYR A C 1
ATOM 1434 O O . TYR A 1 185 ? -21.437 -13.050 22.891 1.00 91.31 185 TYR A O 1
ATOM 1442 N N . ASN A 1 186 ? -19.358 -13.388 22.106 1.00 90.31 186 ASN A N 1
ATOM 1443 C CA . ASN A 1 186 ? -18.967 -14.364 23.125 1.00 90.31 186 ASN A CA 1
ATOM 1444 C C . ASN A 1 186 ? -18.618 -13.719 24.479 1.00 90.31 186 ASN A C 1
ATOM 1446 O O . ASN A 1 186 ? -18.422 -14.437 25.456 1.00 90.31 186 ASN A O 1
ATOM 1450 N N . GLY A 1 187 ? -18.508 -12.386 24.548 1.00 85.81 187 GLY A N 1
ATOM 1451 C CA . GLY A 1 187 ? -18.137 -11.664 25.766 1.00 85.81 187 GLY A CA 1
ATOM 1452 C C . GLY A 1 187 ? -16.683 -11.874 26.208 1.00 85.81 187 GLY A C 1
ATOM 1453 O O . GLY A 1 187 ? -16.353 -11.606 27.364 1.00 85.81 187 GLY A O 1
ATOM 1454 N N . ASP A 1 188 ? -15.793 -12.338 25.322 1.00 87.94 188 ASP A N 1
ATOM 1455 C CA . ASP A 1 188 ? -14.370 -12.508 25.642 1.00 87.94 188 ASP A CA 1
ATOM 1456 C C . ASP A 1 188 ? -13.638 -11.161 25.574 1.00 87.94 188 ASP A C 1
ATOM 1458 O O . ASP A 1 188 ? -13.012 -10.783 24.578 1.00 87.94 188 ASP A O 1
ATOM 1462 N N . LEU A 1 189 ? -13.723 -10.422 26.677 1.00 85.56 189 LEU A N 1
ATOM 1463 C CA . LEU A 1 189 ? -13.155 -9.084 26.808 1.00 85.56 189 LEU A CA 1
ATOM 1464 C C . LEU A 1 189 ? -11.623 -9.066 26.722 1.00 85.56 189 LEU A C 1
ATOM 1466 O O . LEU A 1 189 ? -11.055 -8.108 26.193 1.00 85.56 189 LEU A O 1
ATOM 1470 N N . ARG A 1 190 ? -10.939 -10.111 27.207 1.00 84.81 190 ARG A N 1
ATOM 1471 C CA . ARG A 1 190 ? -9.467 -10.181 27.171 1.00 84.81 190 ARG A CA 1
ATOM 1472 C C . ARG A 1 190 ? -8.973 -10.454 25.756 1.00 84.81 190 ARG A C 1
ATOM 1474 O O . ARG A 1 190 ? -8.060 -9.766 25.291 1.00 84.81 190 ARG A O 1
ATOM 1481 N N . GLY A 1 191 ? -9.598 -11.405 25.061 1.00 85.94 191 GLY A N 1
ATOM 1482 C CA . GLY A 1 191 ? -9.327 -11.665 23.647 1.00 85.94 191 GLY A CA 1
ATOM 1483 C C . GLY A 1 191 ? -9.596 -10.431 22.786 1.00 85.94 191 GLY A C 1
ATOM 1484 O O . GLY A 1 191 ? -8.779 -10.075 21.930 1.00 85.94 191 GLY A O 1
ATOM 1485 N N . LEU A 1 192 ? -10.687 -9.714 23.078 1.00 89.00 192 LEU A N 1
ATOM 1486 C CA . LEU A 1 192 ? -11.047 -8.484 22.380 1.00 89.00 192 LEU A CA 1
ATOM 1487 C C . LEU A 1 192 ? -10.010 -7.370 22.592 1.00 89.00 192 LEU A C 1
ATOM 1489 O O . LEU A 1 192 ? -9.547 -6.786 21.614 1.00 89.00 192 LEU A O 1
ATOM 1493 N N . GLN A 1 193 ? -9.581 -7.114 23.834 1.00 86.25 193 GLN A N 1
ATOM 1494 C CA . GLN A 1 193 ? -8.525 -6.136 24.134 1.00 86.25 193 GLN A CA 1
ATOM 1495 C C . GLN A 1 193 ? -7.197 -6.479 23.452 1.00 86.25 193 GLN A C 1
ATOM 1497 O O . GLN A 1 193 ? -6.514 -5.583 22.944 1.00 86.25 193 GLN A O 1
ATOM 1502 N N . TYR A 1 194 ? -6.820 -7.761 23.430 1.00 87.25 194 TYR A N 1
ATOM 1503 C CA . TYR A 1 194 ? -5.586 -8.210 22.791 1.00 87.25 194 TYR A CA 1
ATOM 1504 C C . TYR A 1 194 ? -5.619 -7.974 21.278 1.00 87.25 194 TYR A C 1
ATOM 1506 O O . TYR A 1 194 ? -4.719 -7.321 20.738 1.00 87.25 194 TYR A O 1
ATOM 1514 N N . LEU A 1 195 ? -6.674 -8.445 20.604 1.00 87.81 195 LEU A N 1
ATOM 1515 C CA . LEU A 1 195 ? -6.822 -8.293 19.158 1.00 87.81 195 LEU A CA 1
ATOM 1516 C C . LEU A 1 195 ? -6.892 -6.810 18.774 1.00 87.81 195 LEU A C 1
ATOM 1518 O O . LEU A 1 195 ? -6.132 -6.348 17.924 1.00 87.81 195 LEU A O 1
ATOM 1522 N N . LEU A 1 196 ? -7.728 -6.038 19.468 1.00 87.69 196 LEU A N 1
ATOM 1523 C CA . LEU A 1 196 ? -7.941 -4.619 19.201 1.00 87.69 196 LEU A CA 1
ATOM 1524 C C . LEU A 1 196 ? -6.678 -3.774 19.438 1.00 87.69 196 LEU A C 1
ATOM 1526 O O . LEU A 1 196 ? -6.375 -2.882 18.646 1.00 87.69 196 LEU A O 1
ATOM 1530 N N . SER A 1 197 ? -5.878 -4.108 20.459 1.00 83.25 197 SER A N 1
ATOM 1531 C CA . SER A 1 197 ? -4.565 -3.479 20.689 1.00 83.25 197 SER A CA 1
ATOM 1532 C C . SER A 1 197 ? -3.610 -3.659 19.508 1.00 83.25 197 SER A C 1
ATOM 1534 O O . SER A 1 197 ? -2.762 -2.800 19.269 1.00 83.25 197 SER A O 1
ATOM 1536 N N . GLY A 1 198 ? -3.691 -4.790 18.802 1.00 82.56 198 GLY A N 1
ATOM 1537 C CA . GLY A 1 198 ? -2.883 -5.052 17.612 1.00 82.56 198 GLY A CA 1
ATOM 1538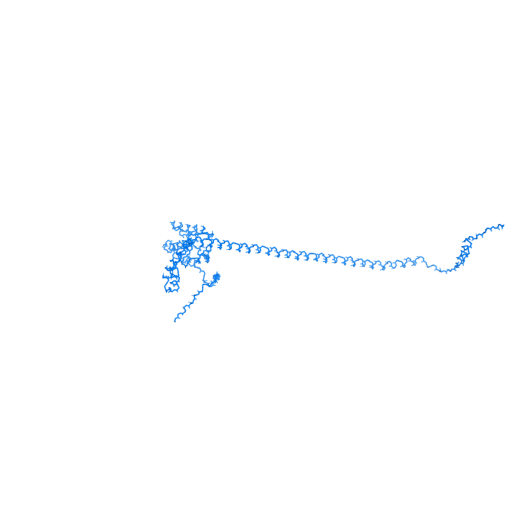 C C . GLY A 1 198 ? -3.352 -4.244 16.404 1.00 82.56 198 GLY A C 1
ATOM 1539 O O . GLY A 1 198 ? -2.524 -3.711 15.666 1.00 82.56 198 GLY A O 1
ATOM 1540 N N . LEU A 1 199 ? -4.671 -4.118 16.240 1.00 85.50 199 LEU A N 1
ATOM 1541 C CA . LEU A 1 199 ? -5.299 -3.431 15.110 1.00 85.50 199 LEU A CA 1
ATOM 1542 C C . LEU A 1 199 ? -5.127 -1.909 15.166 1.00 85.50 199 LEU A C 1
ATOM 1544 O O . LEU A 1 199 ? -4.874 -1.296 14.138 1.00 85.50 199 LEU A O 1
ATOM 1548 N N . LEU A 1 200 ? -5.214 -1.303 16.353 1.00 80.56 200 LEU A N 1
ATOM 1549 C CA . LEU A 1 200 ? -5.174 0.160 16.511 1.00 80.56 200 LEU A CA 1
ATOM 1550 C C . LEU A 1 200 ? -3.762 0.764 16.421 1.00 80.56 200 LEU A C 1
ATOM 1552 O O . LEU A 1 200 ? -3.609 1.965 16.225 1.00 80.56 200 LEU A O 1
ATOM 1556 N N . LYS A 1 201 ? -2.709 -0.047 16.572 1.00 71.69 201 LYS A N 1
ATOM 1557 C CA . LYS A 1 201 ? -1.321 0.447 16.639 1.00 71.69 201 LYS A CA 1
ATOM 1558 C C . LYS A 1 201 ? -0.665 0.712 15.290 1.00 71.69 201 LYS A C 1
ATOM 1560 O O . LYS A 1 201 ? 0.368 1.379 15.243 1.00 71.69 201 LYS A O 1
ATOM 1565 N N . ARG A 1 202 ? -1.165 0.109 14.215 1.00 68.44 202 ARG A N 1
ATOM 1566 C CA . ARG A 1 202 ? -0.559 0.163 12.878 1.00 68.44 202 ARG A CA 1
ATOM 1567 C C . ARG A 1 202 ? -1.670 0.325 11.855 1.00 68.44 202 ARG A C 1
ATOM 1569 O O . ARG A 1 202 ? -2.771 -0.146 12.103 1.00 68.44 202 ARG A O 1
ATOM 1576 N N . ASN A 1 203 ? -1.354 0.911 10.701 1.00 73.94 203 ASN A N 1
ATOM 1577 C CA . ASN A 1 203 ? -2.233 0.862 9.533 1.00 73.94 203 ASN A CA 1
ATOM 1578 C C . ASN A 1 203 ? -2.489 -0.616 9.179 1.00 73.94 203 ASN A C 1
ATOM 1580 O O . ASN A 1 203 ? -1.644 -1.286 8.574 1.00 73.94 203 ASN A O 1
ATOM 1584 N N . HIS A 1 204 ? -3.603 -1.159 9.670 1.00 77.12 204 HIS A N 1
ATOM 1585 C CA . HIS A 1 204 ? -3.932 -2.569 9.546 1.00 77.12 204 HIS A CA 1
ATOM 1586 C C . HIS A 1 204 ? -4.294 -2.852 8.094 1.00 77.12 204 HIS A C 1
ATOM 1588 O O . HIS A 1 204 ? -5.172 -2.203 7.547 1.00 77.12 204 HIS A O 1
ATOM 1594 N N . LEU A 1 205 ? -3.605 -3.807 7.462 1.00 78.00 205 LEU A N 1
ATOM 1595 C CA . LEU A 1 205 ? -3.878 -4.236 6.083 1.00 78.00 205 LEU A CA 1
ATOM 1596 C C . LEU A 1 205 ? -3.911 -3.092 5.048 1.00 78.00 205 LEU A C 1
ATOM 1598 O O . LEU A 1 205 ? -4.532 -3.242 4.005 1.00 78.00 205 LEU A O 1
ATOM 1602 N N . GLY A 1 206 ? -3.254 -1.957 5.316 1.00 76.69 206 GLY A N 1
ATOM 1603 C CA . GLY A 1 206 ? -3.218 -0.837 4.375 1.00 76.69 206 GLY A CA 1
ATOM 1604 C C . GLY A 1 206 ? -4.566 -0.140 4.168 1.00 76.69 206 GLY A C 1
ATOM 1605 O O . GLY A 1 206 ? -4.785 0.411 3.091 1.00 76.69 206 GLY A O 1
ATOM 1606 N N . ILE A 1 207 ? -5.452 -0.161 5.170 1.00 82.00 207 ILE A N 1
ATOM 1607 C CA . ILE A 1 207 ? -6.754 0.522 5.132 1.00 82.00 207 ILE A CA 1
ATOM 1608 C C . ILE A 1 207 ? -6.599 2.014 4.808 1.00 82.00 207 ILE A C 1
ATOM 1610 O O . ILE A 1 207 ? -7.419 2.536 4.065 1.00 82.00 207 ILE A O 1
ATOM 1614 N N . ASP A 1 208 ? -5.515 2.665 5.250 1.00 78.50 208 ASP A N 1
ATOM 1615 C CA . ASP A 1 208 ? -5.279 4.098 4.989 1.00 78.50 208 ASP A CA 1
ATOM 1616 C C . ASP A 1 208 ? -4.754 4.406 3.567 1.00 78.50 208 ASP A C 1
ATOM 1618 O O . ASP A 1 208 ? -4.228 5.495 3.313 1.00 78.50 208 ASP A O 1
ATOM 1622 N N . ASN A 1 209 ? -4.802 3.455 2.626 1.00 78.62 209 ASN A N 1
ATOM 1623 C CA . ASN A 1 209 ? -4.356 3.705 1.255 1.00 78.62 209 ASN A CA 1
ATOM 1624 C C . ASN A 1 209 ? -5.266 4.765 0.590 1.00 78.62 209 ASN A C 1
ATOM 1626 O O . ASN A 1 209 ? -6.471 4.532 0.474 1.00 78.62 209 ASN A O 1
ATOM 1630 N N . PRO A 1 210 ? -4.734 5.901 0.087 1.00 74.44 210 PRO A N 1
ATOM 1631 C CA . PRO A 1 210 ? -5.545 6.958 -0.528 1.00 74.44 210 PRO A CA 1
ATOM 1632 C C . PRO A 1 210 ? -6.408 6.475 -1.701 1.00 74.44 210 PRO A C 1
ATOM 1634 O O . PRO A 1 210 ? -7.482 7.028 -1.940 1.00 74.44 210 PRO A O 1
ATOM 1637 N N . GLU A 1 211 ? -5.992 5.429 -2.417 1.00 72.31 211 GLU A N 1
ATOM 1638 C CA . GLU A 1 211 ? -6.777 4.841 -3.513 1.00 72.31 211 GLU A CA 1
ATOM 1639 C C . GLU A 1 211 ? -8.139 4.298 -3.037 1.00 72.31 211 GLU A C 1
ATOM 1641 O O . GLU A 1 211 ? -9.106 4.304 -3.796 1.00 72.31 211 GLU A O 1
ATOM 1646 N N . MET A 1 212 ? -8.255 3.915 -1.760 1.00 75.88 212 MET A N 1
ATOM 1647 C CA . MET A 1 212 ? -9.487 3.390 -1.152 1.00 75.88 212 MET A CA 1
ATOM 1648 C C . MET A 1 212 ? -10.446 4.480 -0.655 1.00 75.88 212 MET A C 1
ATOM 1650 O O . MET A 1 212 ? -11.559 4.166 -0.228 1.00 75.88 212 MET A O 1
ATOM 1654 N N . HIS A 1 213 ? -10.031 5.748 -0.723 1.00 77.50 213 HIS A N 1
ATOM 1655 C CA . HIS A 1 213 ? -10.786 6.903 -0.221 1.00 77.50 213 HIS A CA 1
ATOM 1656 C C . HIS A 1 213 ? -11.013 7.997 -1.274 1.00 77.50 213 HIS A C 1
ATOM 1658 O O . HIS A 1 213 ? -11.670 8.991 -0.990 1.00 77.50 213 HIS A O 1
ATOM 1664 N N . THR A 1 214 ? -10.444 7.865 -2.476 1.00 74.75 214 THR A N 1
ATOM 1665 C CA . THR A 1 214 ? -10.436 8.946 -3.482 1.00 74.75 214 THR A CA 1
ATOM 1666 C C . THR A 1 214 ? -11.503 8.812 -4.561 1.00 74.75 214 THR A C 1
ATOM 1668 O O . THR A 1 214 ? -11.822 9.806 -5.209 1.00 74.75 214 THR A O 1
ATOM 1671 N N . ALA A 1 215 ? -12.061 7.618 -4.771 1.00 70.38 215 ALA A N 1
ATOM 1672 C CA . ALA A 1 215 ? -13.021 7.398 -5.852 1.00 70.38 215 ALA A CA 1
ATOM 1673 C C . ALA A 1 215 ? -14.444 7.868 -5.516 1.00 70.38 215 ALA A C 1
ATOM 1675 O O . ALA A 1 215 ? -15.206 8.173 -6.426 1.00 70.38 215 ALA A O 1
ATOM 1676 N N . TYR A 1 216 ? -14.799 7.928 -4.232 1.00 74.75 216 TYR A N 1
ATOM 1677 C CA . TYR A 1 216 ? -16.112 8.353 -3.756 1.00 74.75 216 TYR A CA 1
ATOM 1678 C C . TYR A 1 216 ? -15.932 9.603 -2.888 1.00 74.75 216 TYR A C 1
ATOM 1680 O O . TYR A 1 216 ? -15.002 9.674 -2.084 1.00 74.75 216 TYR A O 1
ATOM 1688 N N . ARG A 1 217 ? -16.780 10.623 -3.061 1.00 75.94 217 ARG A N 1
ATOM 1689 C CA . ARG A 1 217 ? -16.519 11.965 -2.505 1.00 75.94 217 ARG A CA 1
ATOM 1690 C C . ARG A 1 217 ? -16.766 12.050 -0.996 1.00 75.94 217 ARG A C 1
ATOM 1692 O O . ARG A 1 217 ? -16.164 12.890 -0.327 1.00 75.94 217 ARG A O 1
ATOM 1699 N N . CYS A 1 218 ? -17.646 11.195 -0.478 1.00 77.19 218 CYS A N 1
ATOM 1700 C CA . CYS A 1 218 ? -18.098 11.208 0.918 1.00 77.19 218 CYS A CA 1
ATOM 1701 C C . CYS A 1 218 ? -17.925 9.891 1.686 1.00 77.19 218 CYS A C 1
ATOM 1703 O O . CYS A 1 218 ? -18.047 9.892 2.908 1.00 77.19 218 CYS A O 1
ATOM 1705 N N . HIS A 1 219 ? -17.646 8.785 1.002 1.00 79.00 219 HIS A N 1
ATOM 1706 C CA . HIS A 1 219 ? -17.642 7.440 1.571 1.00 79.00 219 HIS A CA 1
ATOM 1707 C C . HIS A 1 219 ? -16.348 6.706 1.233 1.00 79.00 219 HIS A C 1
ATOM 1709 O O . HIS A 1 219 ? -15.635 7.058 0.295 1.00 79.00 219 HIS A O 1
ATOM 1715 N N . SER A 1 220 ? -16.042 5.678 2.018 1.00 85.69 220 SER A N 1
ATOM 1716 C CA . SER A 1 220 ? -14.942 4.750 1.728 1.00 85.69 220 SER A CA 1
ATOM 1717 C C . SER A 1 220 ? -15.506 3.433 1.190 1.00 85.69 220 SER A C 1
ATOM 1719 O O . SER A 1 220 ? -16.724 3.247 1.128 1.00 85.69 220 SER A O 1
ATOM 1721 N N . LYS A 1 221 ? -14.639 2.488 0.806 1.00 87.06 221 LYS A N 1
ATOM 1722 C CA . LYS A 1 221 ? -15.081 1.117 0.490 1.00 87.06 221 LYS A CA 1
ATOM 1723 C C . LYS A 1 221 ? -15.927 0.549 1.639 1.00 87.06 221 LYS A C 1
ATOM 1725 O O . LYS A 1 221 ? -15.571 0.694 2.811 1.00 87.06 221 LYS A O 1
ATOM 1730 N N . LEU A 1 222 ? -17.011 -0.155 1.312 1.00 88.12 222 LEU A N 1
ATOM 1731 C CA . LEU A 1 222 ? -17.968 -0.658 2.305 1.00 88.12 222 LEU A CA 1
ATOM 1732 C C . LEU A 1 222 ? -17.321 -1.605 3.327 1.00 88.12 222 LEU A C 1
ATOM 1734 O O . LEU A 1 222 ? -17.703 -1.610 4.495 1.00 88.12 222 LEU A O 1
ATOM 1738 N N . VAL A 1 223 ? -16.332 -2.401 2.909 1.00 88.94 223 VAL A N 1
ATOM 1739 C CA . VAL A 1 223 ? -15.597 -3.302 3.814 1.00 88.94 223 VAL A CA 1
ATOM 1740 C C . VAL A 1 223 ? -14.824 -2.524 4.879 1.00 88.94 223 VAL A C 1
ATOM 1742 O O . VAL A 1 223 ? -14.809 -2.943 6.035 1.00 88.94 223 VAL A O 1
ATOM 1745 N N . ILE A 1 224 ? -14.238 -1.379 4.519 1.00 89.38 224 ILE A N 1
ATOM 1746 C CA . ILE A 1 224 ? -13.521 -0.507 5.459 1.00 89.38 224 ILE A CA 1
ATOM 1747 C C . ILE A 1 224 ? -14.507 0.121 6.445 1.00 89.38 224 ILE A C 1
ATOM 1749 O O . ILE A 1 224 ? -14.278 0.087 7.651 1.00 89.38 224 ILE A O 1
ATOM 1753 N N . GLU A 1 225 ? -15.635 0.636 5.953 1.00 89.62 225 GLU A N 1
ATOM 1754 C CA . GLU A 1 225 ? -16.668 1.229 6.811 1.00 89.62 225 GLU A CA 1
ATOM 1755 C C . GLU A 1 225 ? -17.239 0.212 7.809 1.00 89.62 225 GLU A C 1
ATOM 1757 O O . GLU A 1 225 ? -17.390 0.523 8.989 1.00 89.62 225 GLU A O 1
ATOM 1762 N N . ARG A 1 226 ? -17.494 -1.028 7.367 1.00 91.00 226 ARG A N 1
ATOM 1763 C CA . ARG A 1 226 ? -17.946 -2.122 8.244 1.00 91.00 226 ARG A CA 1
ATOM 1764 C C . ARG A 1 226 ? -16.915 -2.470 9.311 1.00 91.00 226 ARG A C 1
ATOM 1766 O O . ARG A 1 226 ? -17.285 -2.684 10.461 1.00 91.00 226 ARG A O 1
ATOM 1773 N N . PHE A 1 227 ? -15.638 -2.516 8.940 1.00 92.00 227 PHE A N 1
ATOM 1774 C CA . PHE A 1 227 ? -14.558 -2.745 9.891 1.00 92.00 227 PHE A CA 1
ATOM 1775 C C . PHE A 1 227 ? -14.480 -1.623 10.936 1.00 92.00 227 PHE A C 1
ATOM 1777 O O . PHE A 1 227 ? -14.434 -1.912 12.130 1.00 92.00 227 PHE A O 1
ATOM 1784 N N . HIS A 1 228 ? -14.524 -0.354 10.514 1.00 90.81 228 HIS A N 1
ATOM 1785 C CA . HIS A 1 228 ? -14.516 0.789 11.434 1.00 90.81 228 HIS A CA 1
ATOM 1786 C C . HIS A 1 228 ? -15.718 0.779 12.383 1.00 90.81 228 HIS A C 1
ATOM 1788 O O . HIS A 1 228 ? -15.540 0.989 13.583 1.00 90.81 228 HIS A O 1
ATOM 1794 N N . ALA A 1 229 ? -16.914 0.478 11.872 1.00 92.38 229 ALA A N 1
ATOM 1795 C CA . ALA A 1 229 ? -18.116 0.365 12.692 1.00 92.38 229 ALA A CA 1
ATOM 1796 C C . ALA A 1 229 ? -17.987 -0.747 13.748 1.00 92.38 229 ALA A C 1
ATOM 1798 O O . ALA A 1 229 ? -18.307 -0.528 14.915 1.00 92.38 229 ALA A O 1
ATOM 1799 N N . GLU A 1 230 ? -17.464 -1.920 13.374 1.00 92.56 230 GLU A N 1
ATOM 1800 C CA . GLU A 1 230 ? -17.256 -3.013 14.331 1.00 92.56 230 GLU A CA 1
ATOM 1801 C C . GLU A 1 230 ? -16.198 -2.647 15.381 1.00 92.56 230 GLU A C 1
ATOM 1803 O O . GLU A 1 230 ? -16.415 -2.865 16.569 1.00 92.56 230 GLU A O 1
ATOM 1808 N N . VAL A 1 231 ? -15.090 -2.017 14.978 1.00 91.12 231 VAL A N 1
ATOM 1809 C CA . VAL A 1 231 ? -14.064 -1.507 15.904 1.00 91.12 231 VAL A CA 1
ATOM 1810 C C . VAL A 1 231 ? -14.661 -0.518 16.909 1.00 91.12 231 VAL A C 1
ATOM 1812 O O . VAL A 1 231 ? -14.381 -0.623 18.106 1.00 91.12 231 VAL A O 1
ATOM 1815 N N . GLU A 1 232 ? -15.509 0.407 16.458 1.00 91.31 232 GLU A N 1
ATOM 1816 C CA . GLU A 1 232 ? -16.210 1.349 17.333 1.00 91.31 232 GLU A CA 1
ATOM 1817 C C . GLU A 1 232 ? -17.141 0.622 18.316 1.00 91.31 232 GLU A C 1
ATOM 1819 O O . GLU A 1 232 ? -17.132 0.917 19.515 1.00 91.31 232 GLU A O 1
ATOM 1824 N N . CYS A 1 233 ? -17.903 -0.369 17.845 1.00 91.38 233 CYS A N 1
ATOM 1825 C CA . CYS A 1 233 ? -18.746 -1.206 18.699 1.00 91.38 233 CYS A CA 1
ATOM 1826 C C . CYS A 1 233 ? -17.927 -1.977 19.746 1.00 91.38 233 CYS A C 1
ATOM 1828 O O . CYS A 1 233 ? -18.311 -2.010 20.916 1.00 91.38 233 CYS A O 1
ATOM 1830 N N . CYS A 1 234 ? -16.791 -2.561 19.362 1.00 90.00 234 CYS A N 1
ATOM 1831 C CA . CYS A 1 234 ? -15.888 -3.263 20.274 1.00 90.00 234 CYS A CA 1
ATOM 1832 C C . CYS A 1 234 ? -15.280 -2.322 21.321 1.00 90.00 234 CYS A C 1
ATOM 1834 O O . CYS A 1 234 ? -15.230 -2.673 22.501 1.00 90.00 234 CYS A O 1
ATOM 1836 N N . LEU A 1 235 ? -14.863 -1.118 20.917 1.00 88.38 235 LEU A N 1
ATOM 1837 C CA . LEU A 1 235 ? -14.357 -0.094 21.833 1.00 88.38 235 LEU A CA 1
ATOM 1838 C C . LEU A 1 235 ? -15.422 0.307 22.852 1.00 88.38 235 LEU A C 1
ATOM 1840 O O . LEU A 1 235 ? -15.156 0.259 24.053 1.00 88.38 235 LEU A O 1
ATOM 1844 N N . LYS A 1 236 ? -16.638 0.622 22.388 1.00 88.50 236 LYS A N 1
ATOM 1845 C CA . LYS A 1 236 ? -17.775 0.943 23.264 1.00 88.50 236 LYS A CA 1
ATOM 1846 C C . LYS A 1 236 ? -18.050 -0.192 24.247 1.00 88.50 236 LYS A C 1
ATOM 1848 O O . LYS A 1 236 ? -18.198 0.059 25.443 1.00 88.50 236 LYS A O 1
ATOM 1853 N N . HIS A 1 237 ? -18.043 -1.434 23.766 1.00 88.06 237 HIS A N 1
ATOM 1854 C CA . HIS A 1 237 ? -18.265 -2.613 24.597 1.00 88.06 237 HIS A CA 1
ATOM 1855 C C . HIS A 1 237 ? -17.217 -2.750 25.714 1.00 88.06 237 HIS A C 1
ATOM 1857 O O . HIS A 1 237 ? -17.589 -2.938 26.868 1.00 88.06 237 HIS A O 1
ATOM 1863 N N . ILE A 1 238 ? -15.926 -2.559 25.414 1.00 86.06 238 ILE A N 1
ATOM 1864 C CA . ILE A 1 238 ? -14.855 -2.581 26.428 1.00 86.06 238 ILE A CA 1
ATOM 1865 C C . ILE A 1 238 ? -14.998 -1.418 27.416 1.00 86.06 238 ILE A C 1
ATOM 1867 O O . ILE A 1 238 ? -14.799 -1.604 28.615 1.00 86.06 238 ILE A O 1
ATOM 1871 N N . THR A 1 239 ? -15.329 -0.215 26.939 1.00 84.38 239 THR A N 1
ATOM 1872 C CA . THR A 1 239 ? -15.444 0.958 27.820 1.00 84.38 239 THR A CA 1
ATOM 1873 C C . THR A 1 239 ? -16.617 0.859 28.788 1.00 84.38 239 THR A C 1
ATOM 1875 O O . THR A 1 239 ? -16.490 1.313 29.923 1.00 84.38 239 THR A O 1
ATOM 1878 N N . LEU A 1 240 ? -17.724 0.243 28.366 1.00 84.81 240 LEU A N 1
ATOM 1879 C CA . LEU A 1 240 ? -18.931 0.069 29.175 1.00 84.81 240 LEU A CA 1
ATOM 1880 C C . LEU A 1 240 ? -18.890 -1.194 30.048 1.00 84.81 240 LEU A C 1
ATOM 1882 O O . LEU A 1 240 ? -19.703 -1.321 30.957 1.00 84.81 240 LEU A O 1
ATOM 1886 N N . ALA A 1 241 ? -17.960 -2.120 29.800 1.00 82.06 241 ALA A N 1
ATOM 1887 C CA . ALA A 1 241 ? -17.819 -3.325 30.604 1.00 82.06 241 ALA A CA 1
ATOM 1888 C C . ALA A 1 241 ? -17.332 -2.991 32.026 1.00 82.06 241 ALA A C 1
ATOM 1890 O O . ALA A 1 241 ? -16.182 -2.599 32.234 1.00 82.06 241 ALA A O 1
ATOM 1891 N N . GLU A 1 242 ? -18.202 -3.191 33.017 1.00 74.56 242 GLU A N 1
ATOM 1892 C CA . GLU A 1 242 ? -17.890 -3.013 34.445 1.00 74.56 242 GLU A CA 1
ATOM 1893 C C . GLU A 1 242 ? -16.962 -4.104 34.998 1.00 74.56 242 GLU A C 1
ATOM 1895 O O . GLU A 1 242 ? -16.286 -3.903 36.003 1.00 74.56 242 GLU A O 1
ATOM 1900 N N . SER A 1 243 ? -16.877 -5.248 34.315 1.00 75.50 243 SER A N 1
ATOM 1901 C CA . SER A 1 243 ? -16.029 -6.384 34.693 1.00 75.50 243 SER A CA 1
ATOM 1902 C C . SER A 1 243 ? -14.526 -6.122 34.539 1.00 75.50 243 SER A C 1
ATOM 1904 O O . SER A 1 243 ? -13.720 -6.958 34.945 1.00 75.50 243 SER A O 1
ATOM 1906 N N . ILE A 1 244 ? -14.135 -4.997 33.931 1.00 75.94 244 ILE A N 1
ATOM 1907 C CA . ILE A 1 244 ? -12.739 -4.590 33.763 1.00 75.94 244 ILE A CA 1
ATOM 1908 C C . ILE A 1 244 ? -12.460 -3.400 34.692 1.00 75.94 244 ILE A C 1
ATOM 1910 O O . ILE A 1 244 ? -13.149 -2.373 34.590 1.00 75.94 244 ILE A O 1
ATOM 1914 N N . PRO A 1 245 ? -11.430 -3.479 35.557 1.00 80.12 245 PRO A N 1
ATOM 1915 C CA . PRO A 1 245 ? -11.008 -2.354 36.381 1.00 80.12 245 PRO A CA 1
ATOM 1916 C C . PRO A 1 245 ? -10.799 -1.095 35.536 1.00 80.12 245 PRO A C 1
ATOM 1918 O O . PRO A 1 245 ? -10.347 -1.154 34.390 1.00 80.12 245 PRO A O 1
ATOM 1921 N N . LEU A 1 246 ? -11.143 0.067 36.092 1.00 78.12 246 LEU A N 1
ATOM 1922 C CA . LEU A 1 246 ? -11.014 1.345 35.385 1.00 78.12 246 LEU A CA 1
ATOM 1923 C C . LEU A 1 246 ? -9.576 1.596 34.897 1.00 78.12 246 LEU A C 1
ATOM 1925 O O . LEU A 1 246 ? -9.385 2.068 33.779 1.00 78.12 246 LEU A O 1
ATOM 1929 N N . GLU A 1 247 ? -8.586 1.224 35.708 1.00 78.31 247 GLU A N 1
ATOM 1930 C CA . GLU A 1 247 ? -7.163 1.381 35.397 1.00 78.31 247 GLU A CA 1
ATOM 1931 C C . GLU A 1 247 ? -6.758 0.604 34.134 1.00 78.31 247 GLU A C 1
ATOM 1933 O O . GLU A 1 247 ? -6.154 1.165 33.222 1.00 78.31 247 GLU A O 1
ATOM 1938 N N . ASP A 1 248 ? -7.193 -0.652 34.007 1.00 78.56 248 ASP A N 1
ATOM 1939 C CA . ASP A 1 248 ? -6.890 -1.489 32.841 1.00 78.56 248 ASP A CA 1
ATOM 1940 C C . ASP A 1 248 ? -7.542 -0.941 31.560 1.00 78.56 248 ASP A C 1
ATOM 1942 O O . ASP A 1 248 ? -6.941 -0.965 30.479 1.00 78.56 248 ASP A O 1
ATOM 1946 N N . ARG A 1 249 ? -8.760 -0.385 31.669 1.00 78.38 249 ARG A N 1
ATOM 1947 C CA . ARG A 1 249 ? -9.441 0.290 30.547 1.00 78.38 249 ARG A CA 1
ATOM 1948 C C . ARG A 1 249 ? -8.672 1.534 30.098 1.00 78.38 249 ARG A C 1
ATOM 1950 O O . ARG A 1 249 ? -8.482 1.737 28.896 1.00 78.38 249 ARG A O 1
ATOM 1957 N N . LEU A 1 250 ? -8.195 2.341 31.047 1.00 80.06 250 LEU A N 1
ATOM 1958 C CA . LEU A 1 250 ? -7.408 3.543 30.763 1.00 80.06 250 LEU A CA 1
ATOM 1959 C C . LEU A 1 250 ? -6.058 3.203 30.127 1.00 80.06 250 LEU A C 1
ATOM 1961 O O . LEU A 1 250 ? -5.703 3.799 29.107 1.00 80.06 250 LEU A O 1
ATOM 1965 N N . GLN A 1 251 ? -5.337 2.218 30.664 1.00 82.25 251 GLN A N 1
ATOM 1966 C CA . GLN A 1 251 ? -4.060 1.769 30.104 1.00 82.25 251 GLN A CA 1
ATOM 1967 C C . GLN A 1 251 ? -4.219 1.238 28.678 1.00 82.25 251 GLN A C 1
ATOM 1969 O O . GLN A 1 251 ? -3.408 1.554 27.801 1.00 82.25 251 GLN A O 1
ATOM 1974 N N . PHE A 1 252 ? -5.288 0.485 28.410 1.00 80.88 252 PHE A N 1
ATOM 1975 C CA . PHE A 1 252 ? -5.616 0.041 27.059 1.00 80.88 252 PHE A CA 1
ATOM 1976 C C . PHE A 1 252 ? -5.824 1.231 26.104 1.00 80.88 252 PHE A C 1
ATOM 1978 O O . PHE A 1 252 ? -5.192 1.281 25.046 1.00 80.88 252 PHE A O 1
ATOM 1985 N N . MET A 1 253 ? -6.636 2.224 26.485 1.00 80.44 253 MET A N 1
ATOM 1986 C CA . MET A 1 253 ? -6.890 3.404 25.646 1.00 80.44 253 MET A CA 1
ATOM 1987 C C . MET A 1 253 ? -5.634 4.250 25.412 1.00 80.44 253 MET A C 1
ATOM 1989 O O . MET A 1 253 ? -5.406 4.725 24.298 1.00 80.44 253 MET A O 1
ATOM 1993 N N . GLN A 1 254 ? -4.792 4.422 26.433 1.00 81.25 254 GLN A N 1
ATOM 1994 C CA . GLN A 1 254 ? -3.516 5.127 26.294 1.00 81.25 254 GLN A CA 1
ATOM 1995 C C . GLN A 1 254 ? -2.579 4.400 25.324 1.00 81.25 254 GLN A C 1
ATOM 1997 O O . GLN A 1 254 ? -1.953 5.034 24.477 1.00 81.25 254 GLN A O 1
ATOM 2002 N N . LYS A 1 255 ? -2.525 3.067 25.399 1.00 79.62 255 LYS A N 1
ATOM 2003 C CA . LYS A 1 255 ? -1.702 2.218 24.526 1.00 79.62 255 LYS A CA 1
ATOM 2004 C C . LYS A 1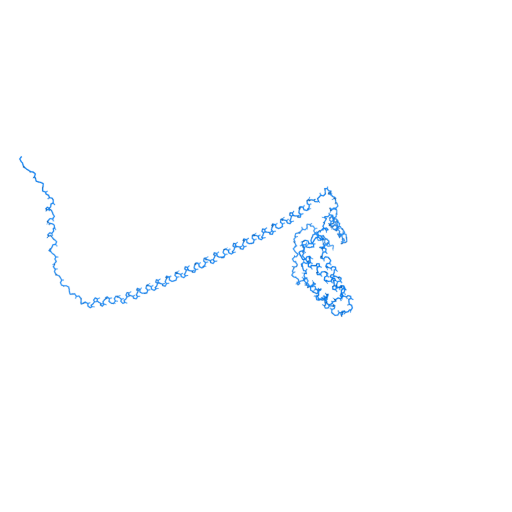 255 ? -2.214 2.147 23.086 1.00 79.62 255 LYS A C 1
ATOM 2006 O O . LYS A 1 255 ? -1.422 1.890 22.178 1.00 79.62 255 LYS A O 1
ATOM 2011 N N . ALA A 1 256 ? -3.517 2.326 22.889 1.00 73.75 256 ALA A N 1
ATOM 2012 C CA . ALA A 1 256 ? -4.163 2.372 21.583 1.00 73.75 256 ALA A CA 1
ATOM 2013 C C . ALA A 1 256 ? -4.096 3.760 20.922 1.00 73.75 256 ALA A C 1
ATOM 2015 O O . ALA A 1 256 ? -4.421 3.883 19.743 1.00 73.75 256 ALA A O 1
ATOM 2016 N N . ARG A 1 257 ? -3.680 4.804 21.655 1.00 74.88 257 ARG A N 1
ATOM 2017 C CA . ARG A 1 257 ? -3.550 6.158 21.112 1.00 74.88 257 ARG A CA 1
ATOM 2018 C C . ARG A 1 257 ? -2.478 6.172 20.010 1.00 74.88 257 ARG A C 1
ATOM 2020 O O . ARG A 1 257 ? -1.333 5.809 20.290 1.00 74.88 257 ARG A O 1
ATOM 2027 N N . PRO A 1 258 ? -2.810 6.609 18.782 1.00 66.12 258 PRO A N 1
ATOM 2028 C CA . PRO A 1 258 ? -1.814 6.755 17.731 1.00 66.12 258 PRO A CA 1
ATOM 2029 C C . PRO A 1 258 ? -0.743 7.777 18.149 1.00 66.12 258 PRO A C 1
ATOM 2031 O O . PRO A 1 258 ? -1.046 8.724 18.886 1.00 66.12 258 PRO A O 1
ATOM 2034 N N . PRO A 1 259 ? 0.518 7.597 17.715 1.00 64.56 259 PRO A N 1
ATOM 2035 C CA . PRO A 1 259 ? 1.588 8.531 18.034 1.00 64.56 259 PRO A CA 1
ATOM 2036 C C . PRO A 1 259 ? 1.227 9.937 17.533 1.00 64.56 259 PRO A C 1
ATOM 2038 O O . PRO A 1 259 ? 0.585 10.077 16.488 1.00 64.56 259 PRO A O 1
ATOM 2041 N N . PRO A 1 260 ? 1.621 10.996 18.259 1.00 61.62 260 PRO A N 1
ATOM 2042 C CA . PRO A 1 260 ? 1.311 12.361 17.858 1.00 61.62 260 PRO A CA 1
ATOM 2043 C C . PRO A 1 260 ? 1.852 12.643 16.449 1.00 61.62 260 PRO A C 1
ATOM 2045 O O . PRO A 1 260 ? 2.890 12.115 16.053 1.00 61.62 260 PRO A O 1
ATOM 2048 N N . ALA A 1 261 ? 1.148 13.482 15.684 1.00 57.03 261 ALA A N 1
ATOM 2049 C CA . ALA A 1 261 ? 1.373 13.668 14.245 1.00 57.03 261 ALA A CA 1
ATOM 2050 C C . ALA A 1 261 ? 2.824 14.023 13.851 1.00 57.03 261 ALA A C 1
ATOM 2052 O O . ALA A 1 261 ? 3.244 13.705 12.746 1.00 57.03 261 ALA A O 1
ATOM 2053 N N . HIS A 1 262 ? 3.607 14.627 14.754 1.00 59.31 262 HIS A N 1
ATOM 2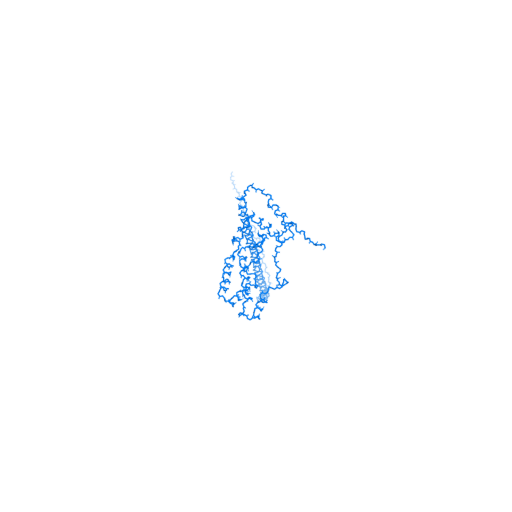054 C CA . HIS A 1 262 ? 5.023 14.950 14.535 1.00 59.31 262 HIS A CA 1
ATOM 2055 C C . HIS A 1 262 ? 5.969 13.735 14.589 1.00 59.31 262 HIS A C 1
ATOM 2057 O O . HIS A 1 262 ? 7.096 13.824 14.114 1.00 59.31 262 HIS A O 1
ATOM 2063 N N . ALA A 1 263 ? 5.536 12.620 15.183 1.00 52.34 263 ALA A N 1
ATOM 2064 C CA . ALA A 1 263 ? 6.302 11.378 15.310 1.00 52.34 263 ALA A CA 1
ATOM 2065 C C . ALA A 1 263 ? 5.905 10.321 14.263 1.00 52.34 263 ALA A C 1
ATOM 2067 O O . ALA A 1 263 ? 6.564 9.290 14.141 1.00 52.34 263 ALA A O 1
ATOM 2068 N N . SER A 1 264 ? 4.830 10.563 13.507 1.00 48.12 264 SER A N 1
ATOM 2069 C CA . SER A 1 264 ? 4.467 9.724 12.366 1.00 48.12 264 SER A CA 1
ATOM 2070 C C . SER A 1 264 ? 5.332 10.116 11.165 1.00 48.12 264 SER A C 1
ATOM 2072 O O . SER A 1 264 ? 5.481 11.316 10.913 1.00 48.12 264 SER A O 1
ATOM 2074 N N . PRO A 1 265 ? 5.904 9.159 10.404 1.00 50.97 265 PRO A N 1
ATOM 2075 C CA . PRO A 1 265 ? 6.524 9.491 9.127 1.00 50.97 265 PRO A CA 1
ATOM 2076 C C . PRO A 1 265 ? 5.497 10.277 8.310 1.00 50.97 265 PRO A C 1
ATOM 2078 O O . PRO A 1 265 ? 4.313 9.924 8.367 1.00 50.97 265 PRO A O 1
ATOM 2081 N N . PRO A 1 266 ? 5.906 11.357 7.616 1.00 45.53 266 PRO A N 1
ATOM 2082 C CA . PRO A 1 266 ? 4.969 12.196 6.891 1.00 45.53 266 PRO A CA 1
ATOM 2083 C C . PRO A 1 266 ? 4.121 11.273 6.034 1.00 45.53 266 PRO A C 1
ATOM 2085 O O . PRO A 1 266 ? 4.668 10.526 5.217 1.00 45.53 266 PRO A O 1
ATOM 2088 N N . LEU A 1 267 ? 2.803 11.277 6.278 1.00 42.16 267 LEU A N 1
ATOM 2089 C CA . LEU A 1 267 ? 1.859 10.634 5.383 1.00 42.16 267 LEU A CA 1
ATOM 2090 C C . LEU A 1 267 ? 2.277 11.124 4.005 1.00 42.16 267 LEU A C 1
ATOM 2092 O O . LEU A 1 267 ? 2.234 12.330 3.741 1.00 42.16 267 LEU A O 1
ATOM 2096 N N . GLN A 1 268 ? 2.749 10.214 3.152 1.00 40.28 268 GLN A N 1
ATOM 2097 C CA . GLN A 1 268 ? 2.868 10.489 1.734 1.00 40.28 268 GLN A CA 1
ATOM 2098 C C . GLN A 1 268 ? 1.436 10.574 1.217 1.00 40.28 268 GLN A C 1
ATOM 2100 O O . GLN A 1 268 ? 0.962 9.729 0.466 1.00 40.28 268 GLN A O 1
ATOM 2105 N N . VAL A 1 269 ? 0.719 11.610 1.656 1.00 41.69 269 VAL A N 1
ATOM 2106 C CA . VAL A 1 269 ? -0.368 12.195 0.914 1.00 41.69 269 VAL A CA 1
ATOM 2107 C C . VAL A 1 269 ? 0.335 12.636 -0.349 1.00 41.69 269 VAL A C 1
ATOM 2109 O O . VAL A 1 269 ? 0.948 13.705 -0.408 1.00 41.69 269 VAL A O 1
ATOM 2112 N N . ALA A 1 270 ? 0.354 11.739 -1.330 1.00 35.25 270 ALA A N 1
ATOM 2113 C CA . ALA A 1 270 ? 0.620 12.092 -2.693 1.00 35.25 270 ALA A CA 1
ATOM 2114 C C . ALA A 1 270 ? -0.364 13.224 -2.965 1.00 35.25 270 ALA A C 1
ATOM 2116 O O . ALA A 1 270 ? -1.559 13.027 -3.167 1.00 35.25 270 ALA A O 1
ATOM 2117 N N . ARG A 1 271 ? 0.146 14.451 -2.869 1.00 40.84 271 ARG A N 1
ATOM 2118 C CA . ARG A 1 271 ? -0.510 15.674 -3.297 1.00 40.84 271 ARG A CA 1
ATOM 2119 C C . ARG A 1 271 ? -0.496 15.618 -4.823 1.00 40.84 271 ARG A C 1
ATOM 2121 O O . ARG A 1 271 ? 0.121 16.436 -5.497 1.00 40.84 271 ARG A O 1
ATOM 2128 N N . THR A 1 272 ? -1.079 14.569 -5.391 1.00 36.28 272 THR A N 1
ATOM 2129 C CA . THR A 1 272 ? -1.213 14.383 -6.823 1.00 36.28 272 THR A CA 1
ATOM 2130 C C . THR A 1 272 ? -2.308 15.324 -7.273 1.00 36.28 272 THR A C 1
ATOM 2132 O O . THR A 1 272 ? -3.487 15.020 -7.187 1.00 36.28 272 THR A O 1
ATOM 2135 N N . ARG A 1 273 ? -1.843 16.503 -7.696 1.00 33.56 273 ARG A N 1
ATOM 2136 C CA . ARG A 1 273 ? -2.469 17.440 -8.631 1.00 33.56 273 ARG A CA 1
ATOM 2137 C C . ARG A 1 273 ? -3.940 17.787 -8.377 1.00 33.56 273 ARG A C 1
ATOM 2139 O O . ARG A 1 273 ? -4.852 17.112 -8.822 1.00 33.56 273 ARG A O 1
ATOM 2146 N N . ALA A 1 274 ? -4.103 18.977 -7.804 1.00 34.38 274 ALA A N 1
ATOM 2147 C CA . ALA A 1 274 ? -4.886 20.057 -8.401 1.00 34.38 274 ALA A CA 1
ATOM 2148 C C . ALA A 1 274 ? -6.214 19.647 -9.068 1.00 34.38 274 ALA A C 1
ATOM 2150 O O . ALA A 1 274 ? -6.315 19.582 -10.290 1.00 34.38 274 ALA A O 1
ATOM 2151 N N . ALA A 1 275 ? -7.266 19.527 -8.260 1.00 31.67 275 ALA A N 1
ATOM 2152 C CA . ALA A 1 275 ? -8.535 20.103 -8.682 1.00 31.67 275 ALA A CA 1
ATOM 2153 C C . ALA A 1 275 ? -8.333 21.634 -8.761 1.00 31.67 275 ALA A C 1
ATOM 2155 O O . ALA A 1 275 ? -7.871 22.224 -7.775 1.00 31.67 275 ALA A O 1
ATOM 2156 N N . PRO A 1 276 ? -8.594 22.299 -9.901 1.00 38.28 276 PRO A N 1
ATOM 2157 C CA . PRO A 1 276 ? -8.521 23.750 -9.962 1.00 38.28 276 PRO A CA 1
ATOM 2158 C C . PRO A 1 276 ? -9.684 24.313 -9.137 1.00 38.28 276 PRO A C 1
ATOM 2160 O O . PRO A 1 276 ? -10.833 23.951 -9.368 1.00 38.28 276 PRO A O 1
ATOM 2163 N N . GLY A 1 277 ? -9.391 25.181 -8.164 1.00 36.66 277 GLY A N 1
ATOM 2164 C CA . GLY A 1 277 ? -10.424 26.032 -7.560 1.00 36.66 277 GLY A CA 1
ATOM 2165 C C . GLY A 1 277 ? -10.673 25.933 -6.053 1.00 36.66 277 GLY A C 1
ATOM 2166 O O . GLY A 1 277 ? -11.721 26.385 -5.613 1.00 36.66 277 GLY A O 1
ATOM 2167 N N . ARG A 1 278 ? -9.750 25.429 -5.221 1.00 38.91 278 ARG A N 1
ATOM 2168 C CA . ARG A 1 278 ? -9.819 25.706 -3.768 1.00 38.91 278 ARG A CA 1
ATOM 2169 C C . ARG A 1 278 ? -9.054 26.985 -3.430 1.00 38.91 278 ARG A C 1
ATOM 2171 O O . ARG A 1 278 ? -7.929 26.940 -2.940 1.00 38.91 278 ARG A O 1
ATOM 2178 N N . ALA A 1 279 ? -9.685 28.126 -3.701 1.00 34.78 279 ALA A N 1
ATOM 2179 C CA . ALA A 1 279 ? -9.370 29.359 -2.994 1.00 34.78 279 ALA A CA 1
ATOM 2180 C C . ALA A 1 279 ? -9.788 29.158 -1.532 1.00 34.78 279 ALA A C 1
ATOM 2182 O O . ALA A 1 27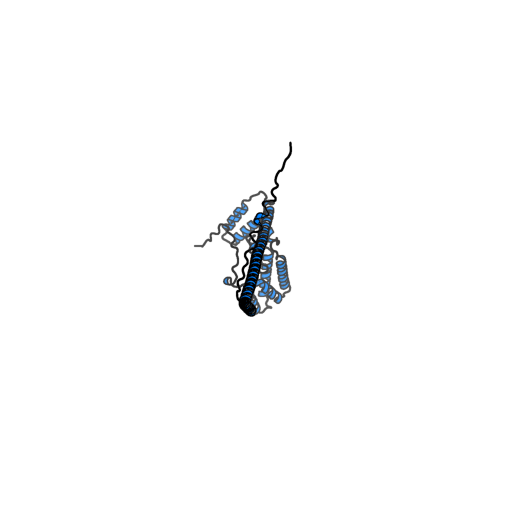9 ? -10.964 29.010 -1.212 1.00 34.78 279 ALA A O 1
ATOM 2183 N N . TYR A 1 280 ? -8.793 29.057 -0.659 1.00 35.38 280 TYR A N 1
ATOM 2184 C CA . TYR A 1 280 ? -8.975 29.068 0.782 1.00 35.38 280 TYR A CA 1
ATOM 2185 C C . TYR A 1 280 ? -9.551 30.436 1.159 1.00 35.38 280 TYR A C 1
ATOM 2187 O O . TYR A 1 280 ? -8.841 31.440 1.112 1.00 35.38 280 TYR A O 1
ATOM 2195 N N . ILE A 1 281 ? -10.843 30.476 1.482 1.00 36.97 281 ILE A N 1
ATOM 2196 C CA . ILE A 1 281 ? -11.494 31.635 2.089 1.00 36.97 281 ILE A CA 1
ATOM 2197 C C . ILE A 1 281 ? -10.886 31.768 3.488 1.00 36.97 281 ILE A C 1
ATOM 2199 O O . ILE A 1 281 ? -11.307 31.112 4.438 1.00 36.97 281 ILE A O 1
ATOM 2203 N N . ARG A 1 282 ? -9.819 32.562 3.596 1.00 38.41 282 ARG A N 1
ATOM 2204 C CA . ARG A 1 282 ? -9.380 33.116 4.873 1.00 38.41 282 ARG A CA 1
ATOM 2205 C C . ARG A 1 282 ? -10.356 34.259 5.160 1.00 38.41 282 ARG A C 1
ATOM 2207 O O . ARG A 1 282 ? -10.494 35.150 4.327 1.00 38.41 282 ARG A O 1
ATOM 2214 N N . GLY A 1 283 ? -11.099 34.120 6.254 1.00 41.06 283 GLY A N 1
ATOM 2215 C CA . GLY A 1 283 ? -12.174 35.021 6.646 1.00 41.06 283 GLY A CA 1
ATOM 2216 C C . GLY A 1 283 ? -11.728 36.461 6.883 1.00 41.06 283 GLY A C 1
ATOM 2217 O O . GLY A 1 283 ? -10.533 36.768 6.889 1.00 41.06 283 GLY A O 1
ATOM 2218 N N . CYS A 1 284 ? -12.753 37.294 7.063 1.00 33.62 284 CYS A N 1
ATOM 2219 C CA . CYS A 1 284 ? -12.704 38.576 7.754 1.00 33.62 284 CYS A CA 1
ATOM 2220 C C . CYS A 1 284 ? -11.832 38.536 9.016 1.00 33.62 284 CYS A C 1
ATOM 2222 O O . CYS A 1 284 ? -11.812 37.476 9.686 1.00 33.62 284 CYS A O 1
#

Secondary structure (DSSP, 8-state):
--------TTTTSTTSGGGSSS--------PPPHHHHHHHHHHHHHHHHHHHHHHHHHHHHHHHHHHHHHHHHHHHHHHHHHHHHHHHHHHHHHHHHHHHHHHHHHHHHHHHHHHHHTT--S---SHHHHHHHHHHH--SHHHHHHHHHHHHHHTTTHHHHH--TT-TTHHHHHHHHHHHHHHHHTT-HHHHHHHHHHHHTS-GGGTT-GGGTSSSSS---HHHHHHHHHHHHHHHHHHH-TTS-HHHHHHHHHHHSPPPTTTSPP---------TT-------

Sequence (284 aa):
MFSSDIASPADAVGAFANSFATGYVSNNLAVPDPTQWSTLQTAVAVLVTPLAIIAIIVVFSGARWSLWLLLSFTISFMRMAYSIYQGVRIMMDLGVLTAFKFGYKIATLFSTTKKSLLTRPFSQSREPRVLQARISCATSYEEYLAAANQLDSIEGLDKWRTDDSDFHQASLLRETTAKLAALRYNGDLRGLQYLLSGLLKRNHLGIDNPEMHTAYRCHSKLVIERFHAEVECCLKHITLAESIPLEDRLQFMQKARPPPAHASPPLQVARTRAAPGRAYIRGC

Organism: NCBI:txid36881

Radius of gyration: 53.09 Å; chains: 1; bounding box: 140×68×139 Å

InterPro domains:
  IPR021771 Triacylglycerol lipase, N-terminal [PF11815] (127-257)

pLDDT: mean 75.38, std 18.61, range [31.67, 97.88]